Protein AF-A0A1C1CZ64-F1 (afdb_monomer_lite)

Radius of gyration: 43.17 Å; chains: 1; bounding box: 119×59×126 Å

Organism: NCBI:txid86049

Sequence (305 aa):
MSTDAYDDGDAVIEMDLLPPRWIDVQDEVGDLLKDITLKAAKLDKLHSKHVLPGFEDDSVKLQEEREIEQLTTEITRGFQECQKAIKRIEIMVKEASRTGNLQKGDEVMAKNIQVALASRVQEVSATFRKKQSNYLNKLRQLGGFESPIGRASTPVQNPYSDPALMESEVDKRLGQSALQQTAQKRLHRNDAAIAQREQEINDIAKGIIELADIFRDLQAMVIDQGTMLDRIDYNVERMATDVKGAEKELVVATNYQRRNTKRKILLLLFLLVVGMFVLLLIKPKRSAQTTPSSAVPRASPDTPP

pLDDT: mean 79.97, std 16.28, range [40.88, 98.0]

InterPro domains:
  IPR000727 Target SNARE coiled-coil homology domain [PF05739] (227-279)
  IPR000727 Target SNARE coiled-coil homology domain [PS50192] (191-253)
  IPR000727 Target SNARE coiled-coil homology domain [SM00397] (186-253)
  IPR006012 Syntaxin/epimorphin, conserved site [PS00914] (197-236)
  IPR010989 SNARE [SSF47661] (17-246)
  IPR045242 Syntaxin [PTHR19957] (48-273)

Foldseek 3Di:
DDPDPPPVPPPPPPVVPPPQPLVVLLVVLVVLLVVLVVLLVVLLVLLVVLLDPDPDDPVVNVVSLVSNLVSLVSSLVSLVVLLVSLVVLVVSLVVCVVVVNDDPVNNVVSLVSSLVSLVVSLVSLLVSLVSLLVSLVSLCVVVVNPDPVVDPDDDPPDVPDDPSLVSLVVSLVSLVVLLVSLVVVVVPDPDPVSVSSSVSSNSSSVSSNSSSVSNVVSVVSNVVCVVVVCVCVVVVVVVVVVVVVVVVVVVVVVVVVVVVVVVVVVVVVVVVVVVVVVCVVPVPPPPPDDDDDDDDDDDDDDDDD

Structure (mmCIF, N/CA/C/O backbone):
data_AF-A0A1C1CZ64-F1
#
_entry.id   AF-A0A1C1CZ64-F1
#
loop_
_atom_site.group_PDB
_atom_site.id
_atom_site.type_symbol
_atom_site.label_atom_id
_atom_site.label_alt_id
_atom_site.label_comp_id
_atom_site.label_asym_id
_atom_site.label_entity_id
_atom_site.label_seq_id
_atom_site.pdbx_PDB_ins_code
_atom_site.Cartn_x
_atom_site.Cartn_y
_atom_site.Cartn_z
_atom_site.occupancy
_atom_site.B_iso_or_equiv
_atom_site.auth_seq_id
_atom_site.auth_comp_id
_atom_site.auth_asym_id
_atom_site.auth_atom_id
_atom_site.pdbx_PDB_model_num
ATOM 1 N N . MET A 1 1 ? 69.074 8.203 -24.793 1.00 40.88 1 MET A N 1
ATOM 2 C CA . MET A 1 1 ? 68.172 8.964 -23.909 1.00 40.88 1 MET A CA 1
ATOM 3 C C . MET A 1 1 ? 66.834 8.264 -23.981 1.00 40.88 1 MET A C 1
ATOM 5 O O . MET A 1 1 ? 66.107 8.461 -24.943 1.00 40.88 1 MET A O 1
ATOM 9 N N . SER A 1 2 ? 66.623 7.320 -23.070 1.00 46.75 2 SER A N 1
ATOM 10 C CA . SER A 1 2 ? 65.413 6.505 -23.000 1.00 46.75 2 SER A CA 1
ATOM 11 C C . SER A 1 2 ? 64.429 7.270 -22.132 1.00 46.75 2 SER A C 1
ATOM 13 O O . SER A 1 2 ? 64.651 7.395 -20.935 1.00 46.75 2 SER A O 1
ATOM 15 N N . THR A 1 3 ? 63.444 7.893 -22.766 1.00 46.16 3 THR A N 1
ATOM 16 C CA . THR A 1 3 ? 62.392 8.661 -22.106 1.00 46.16 3 THR A CA 1
ATOM 17 C C . THR A 1 3 ? 61.449 7.696 -21.401 1.00 46.16 3 THR A C 1
ATOM 19 O O . THR A 1 3 ? 60.955 6.750 -22.015 1.00 46.16 3 THR A O 1
ATOM 22 N N . ASP A 1 4 ? 61.267 7.938 -20.111 1.00 43.94 4 ASP A N 1
ATOM 23 C CA . ASP A 1 4 ? 60.554 7.106 -19.155 1.00 43.94 4 ASP A CA 1
ATOM 24 C C . ASP A 1 4 ? 59.135 6.745 -19.607 1.00 43.94 4 ASP A C 1
ATOM 26 O O . ASP A 1 4 ? 58.271 7.603 -19.802 1.00 43.94 4 ASP A O 1
ATOM 30 N N . ALA A 1 5 ? 58.899 5.440 -19.734 1.00 49.06 5 ALA A N 1
ATOM 31 C CA . ALA A 1 5 ? 57.571 4.856 -19.741 1.00 49.06 5 ALA A CA 1
ATOM 32 C C . ALA A 1 5 ? 57.063 4.837 -18.293 1.00 49.06 5 ALA A C 1
ATOM 34 O O . ALA A 1 5 ? 57.189 3.834 -17.592 1.00 49.06 5 ALA A O 1
ATOM 35 N N . TYR A 1 6 ? 56.526 5.966 -17.834 1.00 48.56 6 TYR A N 1
ATOM 36 C CA .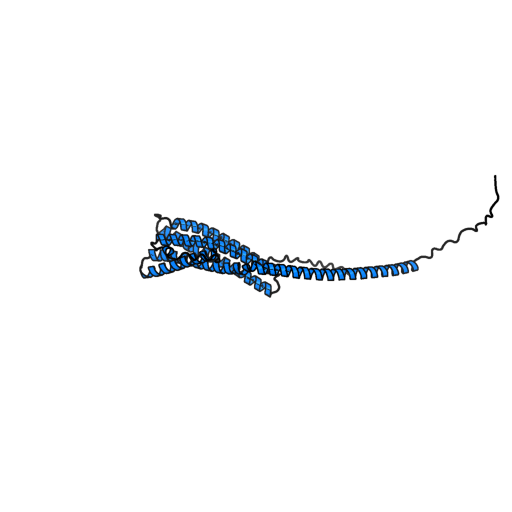 TYR A 1 6 ? 55.606 5.963 -16.704 1.00 48.56 6 TYR A CA 1
ATOM 37 C C . TYR A 1 6 ? 54.290 5.357 -17.200 1.00 48.56 6 TYR A C 1
ATOM 39 O O . TYR A 1 6 ? 53.404 6.055 -17.688 1.00 48.56 6 TYR A O 1
ATOM 47 N N . ASP A 1 7 ? 54.232 4.027 -17.141 1.00 50.72 7 ASP A N 1
ATOM 48 C CA . ASP A 1 7 ? 53.002 3.239 -17.078 1.00 50.72 7 ASP A CA 1
ATOM 49 C C . ASP A 1 7 ? 52.357 3.557 -15.725 1.00 50.72 7 ASP A C 1
ATOM 51 O O . ASP A 1 7 ? 52.509 2.833 -14.740 1.00 50.72 7 ASP A O 1
ATOM 55 N N . ASP A 1 8 ? 51.788 4.761 -15.637 1.00 47.75 8 ASP A N 1
ATOM 56 C CA . ASP A 1 8 ? 51.005 5.185 -14.490 1.00 47.75 8 ASP A CA 1
ATOM 57 C C . ASP A 1 8 ? 49.748 4.325 -14.538 1.00 47.75 8 ASP A C 1
ATOM 59 O O . ASP A 1 8 ? 48.899 4.483 -15.420 1.00 47.75 8 ASP A O 1
ATOM 63 N N . GLY A 1 9 ? 49.729 3.317 -13.666 1.00 45.28 9 GLY A N 1
ATOM 64 C CA . GLY A 1 9 ? 48.636 2.384 -13.476 1.00 45.28 9 GLY A CA 1
ATOM 65 C C . GLY A 1 9 ? 47.411 3.131 -12.983 1.00 45.28 9 GLY A C 1
ATOM 66 O O . GLY A 1 9 ? 47.082 3.066 -11.798 1.00 45.28 9 GLY A O 1
ATOM 67 N N . ASP A 1 10 ? 46.752 3.819 -13.915 1.00 46.22 10 ASP A N 1
ATOM 68 C CA . ASP A 1 10 ? 45.408 4.353 -13.802 1.00 46.22 10 ASP A CA 1
ATOM 69 C C . ASP A 1 10 ? 44.504 3.137 -13.627 1.00 46.22 10 ASP A C 1
ATOM 71 O O . ASP A 1 10 ? 43.973 2.545 -14.570 1.00 46.22 10 ASP A O 1
ATOM 75 N N . ALA A 1 11 ? 44.461 2.666 -12.382 1.00 46.59 11 ALA A N 1
ATOM 76 C CA . ALA A 1 11 ? 43.462 1.758 -11.896 1.00 46.59 11 ALA A CA 1
ATOM 77 C C . ALA A 1 11 ? 42.150 2.484 -12.148 1.00 46.59 11 ALA A C 1
ATOM 79 O O . ALA A 1 11 ? 41.715 3.311 -11.348 1.00 46.59 11 ALA A O 1
ATOM 80 N N . VAL A 1 12 ? 41.564 2.199 -13.310 1.00 46.91 12 VAL A N 1
ATOM 81 C CA . VAL A 1 12 ? 40.172 2.462 -13.607 1.00 46.91 12 VAL A CA 1
ATOM 82 C C . VAL A 1 12 ? 39.435 1.753 -12.486 1.00 46.91 12 VAL A C 1
ATOM 84 O O . VAL A 1 12 ? 39.235 0.541 -12.522 1.00 46.91 12 VAL A O 1
ATOM 87 N N . ILE A 1 13 ? 39.140 2.498 -11.422 1.00 48.47 13 ILE A N 1
ATOM 88 C CA . ILE A 1 13 ? 38.167 2.099 -10.428 1.00 48.47 13 ILE A CA 1
ATOM 89 C C . ILE A 1 13 ? 36.897 2.071 -11.252 1.00 48.47 13 ILE A C 1
ATOM 91 O O . ILE A 1 13 ? 36.277 3.105 -11.503 1.00 48.47 13 ILE A O 1
ATOM 95 N N . GLU A 1 14 ? 36.600 0.890 -11.784 1.00 48.22 14 GLU A N 1
ATOM 96 C CA . GLU A 1 14 ? 35.293 0.524 -12.272 1.00 48.22 14 GLU A CA 1
ATOM 97 C C . GLU A 1 14 ? 34.399 0.745 -11.059 1.00 48.22 14 GLU A C 1
ATOM 99 O O . GLU A 1 14 ? 34.320 -0.069 -10.142 1.00 48.22 14 GLU A O 1
ATOM 104 N N . MET A 1 15 ? 33.895 1.973 -10.942 1.00 49.88 15 MET A N 1
ATOM 105 C CA . MET A 1 15 ? 32.935 2.350 -9.933 1.00 49.88 15 MET A CA 1
ATOM 106 C C . MET A 1 15 ? 31.686 1.605 -10.358 1.00 49.88 15 MET A C 1
ATOM 108 O O . MET A 1 15 ? 30.883 2.147 -11.119 1.00 49.88 15 MET A O 1
ATOM 112 N N . ASP A 1 16 ? 31.620 0.332 -9.951 1.00 50.47 16 ASP A N 1
ATOM 113 C CA . ASP A 1 16 ? 30.467 -0.541 -10.072 1.00 50.47 16 ASP A CA 1
ATOM 114 C C . ASP A 1 16 ? 29.269 0.328 -9.736 1.00 50.47 16 ASP A C 1
ATOM 116 O O . ASP A 1 16 ? 29.148 0.841 -8.619 1.00 50.47 16 ASP A O 1
ATOM 120 N N . LEU A 1 17 ? 28.487 0.628 -10.773 1.00 61.78 17 LEU A N 1
ATOM 121 C CA . LEU A 1 17 ? 27.407 1.598 -10.728 1.00 61.78 17 LEU A CA 1
ATOM 122 C C . LEU A 1 17 ? 26.522 1.211 -9.550 1.00 61.78 17 LEU A C 1
ATOM 124 O O . LEU A 1 17 ? 25.851 0.178 -9.599 1.00 61.78 17 LEU A O 1
ATOM 128 N N . LEU A 1 18 ? 26.581 2.001 -8.473 1.00 66.12 18 LEU A N 1
ATOM 129 C CA . LEU A 1 18 ? 25.814 1.712 -7.272 1.00 66.12 18 LEU A CA 1
ATOM 130 C C . LEU A 1 18 ? 24.352 1.520 -7.686 1.00 66.12 18 LEU A C 1
ATOM 132 O O . LEU A 1 18 ? 23.832 2.352 -8.443 1.00 66.12 18 LEU A O 1
ATOM 136 N N . PRO A 1 19 ? 23.698 0.437 -7.229 1.00 73.44 19 PRO A N 1
ATOM 137 C CA . PRO A 1 19 ? 22.318 0.173 -7.586 1.00 73.44 19 PRO A CA 1
ATOM 138 C C . PRO A 1 19 ? 21.467 1.411 -7.278 1.00 73.44 19 PRO A C 1
ATOM 140 O O . PRO A 1 19 ? 21.670 2.062 -6.245 1.00 73.44 19 PRO A O 1
ATOM 143 N N . PRO A 1 20 ? 20.531 1.786 -8.163 1.00 79.06 20 PRO A N 1
ATOM 144 C CA . PRO A 1 20 ? 19.686 2.941 -7.923 1.00 79.06 20 PRO A CA 1
ATOM 145 C C . PRO A 1 20 ? 18.967 2.852 -6.571 1.00 79.06 20 PRO A C 1
ATOM 147 O O . PRO A 1 20 ? 18.380 1.828 -6.237 1.00 79.06 20 PRO A O 1
ATOM 150 N N . ARG A 1 21 ? 18.941 3.957 -5.815 1.00 81.44 21 ARG A N 1
ATOM 151 C CA . ARG A 1 21 ? 18.381 4.033 -4.444 1.00 81.44 21 ARG A CA 1
ATOM 152 C C . ARG A 1 21 ? 16.920 3.590 -4.309 1.00 81.44 21 ARG A C 1
ATOM 154 O O . ARG A 1 21 ? 16.454 3.328 -3.207 1.00 81.44 21 ARG A O 1
ATOM 161 N N . TRP A 1 22 ? 16.165 3.558 -5.404 1.00 83.75 22 TRP A N 1
ATOM 162 C CA . TRP A 1 22 ? 14.789 3.064 -5.392 1.00 83.75 22 TRP A CA 1
ATOM 163 C C . TRP A 1 22 ? 14.703 1.530 -5.306 1.00 83.75 22 TRP A C 1
ATOM 165 O O . TRP A 1 22 ? 13.627 1.021 -5.008 1.00 83.75 22 TRP A O 1
ATOM 175 N N . ILE A 1 23 ? 15.802 0.791 -5.514 1.00 85.69 23 ILE A N 1
ATOM 176 C CA . ILE A 1 23 ? 15.867 -0.658 -5.255 1.00 85.69 23 ILE A CA 1
ATOM 177 C C . ILE A 1 23 ? 15.715 -0.926 -3.755 1.00 85.69 23 ILE A C 1
ATOM 179 O O . ILE A 1 23 ? 14.920 -1.779 -3.377 1.00 85.69 23 ILE A O 1
ATOM 183 N N . ASP A 1 24 ? 16.350 -0.122 -2.898 1.00 90.50 24 ASP A N 1
ATOM 184 C CA . ASP A 1 24 ? 16.202 -0.241 -1.439 1.00 90.50 24 ASP A CA 1
ATOM 185 C C . ASP A 1 24 ? 14.734 -0.083 -1.000 1.00 90.50 24 ASP A C 1
ATOM 187 O O . ASP A 1 24 ? 14.278 -0.712 -0.047 1.00 90.50 24 ASP A O 1
ATOM 191 N N . VAL A 1 25 ? 13.958 0.728 -1.731 1.00 92.12 25 VAL A N 1
ATOM 192 C CA . VAL A 1 25 ? 12.524 0.923 -1.476 1.00 92.12 25 VAL A CA 1
ATOM 193 C C . VAL A 1 25 ? 11.717 -0.340 -1.795 1.00 92.12 25 VAL A C 1
ATOM 195 O O . VAL A 1 25 ? 10.714 -0.616 -1.135 1.00 92.12 25 VAL A O 1
ATOM 198 N N . GLN A 1 26 ? 12.132 -1.124 -2.793 1.00 91.31 26 GLN A N 1
ATOM 199 C CA . GLN A 1 26 ? 11.492 -2.402 -3.101 1.00 91.31 26 GLN A CA 1
ATOM 200 C C . GLN A 1 26 ? 11.643 -3.385 -1.936 1.00 91.31 26 GLN A C 1
ATOM 202 O O . GLN A 1 26 ? 10.666 -4.050 -1.577 1.00 91.31 26 GLN A O 1
ATOM 207 N N . ASP A 1 27 ? 12.830 -3.446 -1.335 1.00 93.12 27 ASP A N 1
ATOM 208 C CA . ASP A 1 27 ? 13.093 -4.292 -0.171 1.00 93.12 27 ASP A CA 1
ATOM 209 C C . ASP A 1 27 ? 12.353 -3.773 1.072 1.00 93.12 27 ASP A C 1
ATOM 211 O O . ASP A 1 27 ? 11.664 -4.552 1.732 1.00 93.12 27 ASP A O 1
ATOM 215 N N . GLU A 1 28 ? 12.369 -2.454 1.316 1.00 95.75 28 GLU A N 1
ATOM 216 C CA . GLU A 1 28 ? 11.612 -1.793 2.395 1.00 95.75 28 GLU A CA 1
ATOM 217 C C . GLU A 1 28 ? 10.117 -2.155 2.338 1.00 95.75 28 GLU A C 1
ATOM 219 O O . GLU A 1 28 ? 9.542 -2.637 3.316 1.00 95.75 28 GLU A O 1
ATOM 224 N N . VAL A 1 29 ? 9.477 -1.986 1.175 1.00 96.44 29 VAL A N 1
ATOM 225 C CA . VAL A 1 29 ? 8.058 -2.337 0.988 1.00 96.44 29 VAL A CA 1
ATOM 226 C C . VAL A 1 29 ? 7.843 -3.846 1.107 1.00 96.44 29 VAL A C 1
ATOM 228 O O . VAL A 1 29 ? 6.838 -4.288 1.668 1.00 96.44 29 VAL A O 1
ATOM 231 N N . GLY A 1 30 ? 8.777 -4.653 0.599 1.00 94.94 30 GLY A N 1
ATOM 232 C CA . GLY A 1 30 ? 8.735 -6.106 0.717 1.00 94.94 30 GLY A CA 1
ATOM 233 C C . GLY A 1 30 ? 8.704 -6.576 2.171 1.00 94.94 30 GLY A C 1
ATOM 234 O O . GLY A 1 30 ? 7.917 -7.465 2.506 1.00 94.94 30 GLY A O 1
ATOM 235 N N . ASP A 1 31 ? 9.510 -5.970 3.037 1.00 97.31 31 ASP A N 1
ATOM 236 C CA . ASP A 1 31 ? 9.576 -6.308 4.458 1.00 97.31 31 ASP A CA 1
ATOM 237 C C . ASP A 1 31 ? 8.360 -5.804 5.239 1.00 97.31 31 ASP A C 1
ATOM 239 O O . ASP A 1 31 ? 7.785 -6.566 6.022 1.00 97.31 31 ASP A O 1
ATOM 243 N N . LEU A 1 32 ? 7.880 -4.590 4.947 1.00 98.00 32 LEU A N 1
ATOM 244 C CA . LEU A 1 32 ? 6.621 -4.081 5.505 1.00 98.00 32 LEU A CA 1
ATOM 245 C C . LEU A 1 32 ? 5.440 -5.000 5.161 1.00 98.00 32 LEU A C 1
ATOM 247 O O . LEU A 1 32 ? 4.638 -5.340 6.028 1.00 98.00 32 LEU A O 1
ATOM 251 N N . LEU A 1 33 ? 5.346 -5.467 3.912 1.00 97.12 33 LEU A N 1
ATOM 252 C CA . LEU A 1 33 ? 4.284 -6.384 3.491 1.00 97.12 33 LEU A CA 1
ATOM 253 C C . LEU A 1 33 ? 4.362 -7.751 4.182 1.00 97.12 33 LEU A C 1
ATOM 255 O O . LEU A 1 33 ? 3.318 -8.336 4.491 1.00 97.12 33 LEU A O 1
ATOM 259 N N . LYS A 1 34 ? 5.568 -8.271 4.443 1.00 97.19 34 LYS A N 1
ATOM 260 C CA . LYS A 1 34 ? 5.742 -9.510 5.221 1.00 97.19 34 LYS A CA 1
ATOM 261 C C . LYS A 1 34 ? 5.226 -9.324 6.648 1.00 97.19 34 LYS A C 1
ATOM 263 O O . LYS A 1 34 ? 4.437 -10.148 7.109 1.00 97.19 34 LYS A O 1
ATOM 268 N N . ASP A 1 35 ? 5.621 -8.241 7.315 1.00 97.81 35 ASP A N 1
ATOM 269 C CA . ASP A 1 35 ? 5.178 -7.923 8.678 1.00 97.81 35 ASP A CA 1
ATOM 270 C C . ASP A 1 35 ? 3.652 -7.742 8.759 1.00 97.81 35 ASP A C 1
ATOM 272 O O . ASP A 1 35 ? 2.988 -8.380 9.581 1.00 97.81 35 ASP A O 1
ATOM 276 N N . ILE A 1 36 ? 3.070 -6.983 7.824 1.00 98.00 36 ILE A N 1
ATOM 277 C CA . ILE A 1 36 ? 1.615 -6.818 7.682 1.00 98.00 36 ILE A CA 1
ATOM 278 C C . ILE A 1 36 ? 0.919 -8.173 7.548 1.00 98.00 36 ILE A C 1
ATOM 280 O O . ILE A 1 36 ? -0.085 -8.419 8.212 1.00 98.00 36 ILE A O 1
ATOM 284 N N . THR A 1 37 ? 1.448 -9.068 6.713 1.00 96.56 37 THR A N 1
ATOM 285 C CA . THR A 1 37 ? 0.844 -10.386 6.475 1.00 96.56 37 THR A CA 1
ATOM 286 C C . THR A 1 37 ? 0.855 -11.245 7.742 1.00 96.56 37 THR A C 1
ATOM 288 O O . THR A 1 37 ? -0.145 -11.895 8.058 1.00 96.56 37 THR A O 1
ATOM 291 N N . LEU A 1 38 ? 1.951 -11.223 8.507 1.00 97.19 38 LEU A N 1
ATOM 292 C CA . LEU A 1 38 ? 2.056 -11.947 9.777 1.00 97.19 38 LEU A CA 1
ATOM 293 C C . LEU A 1 38 ? 1.078 -11.400 10.825 1.00 97.19 38 LEU A C 1
ATOM 295 O O . LEU A 1 38 ? 0.363 -12.173 11.471 1.00 97.19 38 LEU A O 1
ATOM 299 N N . LYS A 1 39 ? 0.995 -10.072 10.956 1.00 97.62 39 LYS A N 1
ATOM 300 C CA . LYS A 1 39 ? 0.047 -9.407 11.859 1.00 97.62 39 LYS A CA 1
ATOM 301 C C . LYS A 1 39 ? -1.400 -9.659 11.451 1.00 97.62 39 LYS A C 1
ATOM 303 O O . LYS A 1 39 ? -2.217 -9.969 12.312 1.00 97.62 39 LYS A O 1
ATOM 308 N N . ALA A 1 40 ? -1.713 -9.621 10.157 1.00 96.12 40 ALA A N 1
ATOM 309 C CA . ALA A 1 40 ? -3.046 -9.915 9.638 1.00 96.12 40 ALA A CA 1
ATOM 310 C C . ALA A 1 40 ? -3.473 -11.357 9.942 1.00 96.12 40 ALA A C 1
ATOM 312 O O . ALA A 1 40 ? -4.601 -11.586 10.372 1.00 96.12 40 ALA A O 1
ATOM 313 N N . ALA A 1 41 ? -2.566 -12.329 9.806 1.00 96.12 41 ALA A N 1
ATOM 314 C CA . ALA A 1 41 ? -2.849 -13.719 10.160 1.00 96.12 41 ALA A CA 1
ATOM 315 C C . ALA A 1 41 ? -3.088 -13.908 11.669 1.00 96.12 41 ALA A C 1
ATOM 317 O O . ALA A 1 41 ? -3.931 -14.714 12.070 1.00 96.12 41 ALA A O 1
ATOM 318 N N . LYS A 1 42 ? -2.361 -13.171 12.519 1.00 96.38 42 LYS A N 1
ATOM 319 C CA . LYS A 1 42 ? -2.606 -13.147 13.969 1.00 96.38 42 LYS A CA 1
ATOM 320 C C . LYS A 1 42 ? -3.963 -12.513 14.287 1.00 96.38 42 LYS A C 1
ATOM 322 O O . LYS A 1 42 ? -4.733 -13.078 15.061 1.00 96.38 42 LYS A O 1
ATOM 327 N N . LEU A 1 43 ? -4.275 -11.393 13.643 1.00 95.81 43 LEU A N 1
ATOM 328 C CA . LEU A 1 43 ? -5.527 -10.669 13.819 1.00 95.81 43 LEU A CA 1
ATOM 329 C C . LEU A 1 43 ? -6.744 -11.493 13.377 1.00 95.81 43 LEU A C 1
ATOM 331 O O . LEU A 1 43 ? -7.744 -11.530 14.082 1.00 95.81 43 LEU A O 1
ATOM 335 N N . ASP A 1 44 ? -6.640 -12.247 12.281 1.00 94.19 44 ASP A N 1
ATOM 336 C CA . ASP A 1 44 ? -7.699 -13.159 11.827 1.00 94.19 44 ASP A CA 1
ATOM 337 C C . ASP A 1 44 ? -8.066 -14.221 12.880 1.00 94.19 44 ASP A C 1
ATOM 339 O O . ASP A 1 44 ? -9.239 -14.590 13.026 1.00 94.19 44 ASP A O 1
ATOM 343 N N . LYS A 1 45 ? -7.073 -14.716 13.634 1.00 94.31 45 LYS A N 1
ATOM 344 C CA . LYS A 1 45 ? -7.305 -15.662 14.736 1.00 94.31 45 LYS A CA 1
ATOM 345 C C . LYS A 1 45 ? -8.036 -14.987 15.896 1.00 94.31 45 LYS A C 1
ATOM 347 O O . LYS A 1 45 ? -8.984 -15.572 16.414 1.00 94.31 45 LYS A O 1
ATOM 352 N N . LEU A 1 46 ? -7.640 -13.764 16.254 1.00 92.81 46 LEU A N 1
ATOM 353 C CA . LEU A 1 46 ? -8.297 -12.978 17.304 1.00 92.81 46 LEU A CA 1
ATOM 354 C C . LEU A 1 46 ? -9.737 -12.619 16.932 1.00 92.81 46 LEU A C 1
ATOM 356 O O . LEU A 1 46 ? -10.639 -12.887 17.715 1.00 92.81 46 LEU A O 1
ATOM 360 N N . HIS A 1 47 ? -9.988 -12.149 15.706 1.00 92.75 47 HIS A N 1
ATOM 361 C CA . HIS A 1 47 ? -11.344 -11.897 15.203 1.00 92.75 47 HIS A CA 1
ATOM 362 C C . HIS A 1 47 ? -12.242 -13.132 15.304 1.00 92.75 47 HIS A C 1
ATOM 364 O O . HIS A 1 47 ? -13.422 -13.033 15.635 1.00 92.75 47 HIS A O 1
ATOM 370 N N . SER A 1 48 ? -11.694 -14.306 14.977 1.00 90.12 48 SER A N 1
ATOM 371 C CA . SER A 1 48 ? -12.440 -15.563 15.040 1.00 90.12 48 SER A CA 1
ATOM 372 C C . SER A 1 48 ? -12.752 -15.967 16.479 1.00 90.12 48 SER A C 1
ATOM 374 O O . SER A 1 48 ? -13.823 -16.518 16.711 1.00 90.12 48 SER A O 1
ATOM 376 N N . LYS A 1 49 ? -11.846 -15.690 17.426 1.00 89.81 49 LYS A N 1
ATOM 377 C CA . LYS A 1 49 ? -12.033 -15.975 18.853 1.00 89.81 49 LYS A CA 1
ATOM 378 C C . LYS A 1 49 ? -13.044 -15.022 19.496 1.00 89.81 49 LYS A C 1
ATOM 380 O O . LYS A 1 49 ? -14.006 -15.493 20.092 1.00 89.81 49 LYS A O 1
ATOM 385 N N . HIS A 1 50 ? -12.892 -13.719 19.268 1.00 87.06 50 HIS A N 1
ATOM 386 C CA . HIS A 1 50 ? -13.711 -12.667 19.881 1.00 87.06 50 HIS A CA 1
ATOM 387 C C . HIS A 1 50 ? -15.192 -12.717 19.468 1.00 87.06 50 HIS A C 1
ATOM 389 O O . HIS A 1 50 ? -16.088 -12.508 20.282 1.00 87.06 50 HIS A O 1
ATOM 395 N N . VAL A 1 51 ? -15.478 -13.076 18.209 1.00 85.69 51 VAL A N 1
ATOM 396 C CA . VAL A 1 51 ? -16.860 -13.212 17.708 1.00 85.69 51 VAL A CA 1
ATOM 397 C C . VAL A 1 51 ? -17.613 -14.405 18.308 1.00 85.69 51 VAL A C 1
ATOM 399 O O . VAL A 1 51 ? -18.847 -14.426 18.261 1.00 85.69 51 VAL A O 1
ATOM 402 N N . LEU A 1 52 ? -16.919 -15.430 18.812 1.00 83.56 52 LEU A N 1
ATOM 403 C CA . LEU A 1 52 ? -17.591 -16.616 19.335 1.00 83.56 52 LEU A CA 1
ATOM 404 C C . LEU A 1 52 ? -18.333 -16.271 20.636 1.00 83.56 52 LEU A C 1
ATOM 406 O O . LEU A 1 52 ? -17.748 -15.665 21.532 1.00 83.56 52 LEU A O 1
ATOM 410 N N . PRO A 1 53 ? -19.602 -16.698 20.793 1.00 73.50 53 PRO A N 1
ATOM 411 C CA . PRO A 1 53 ? -20.297 -16.633 22.074 1.00 73.50 53 PRO A CA 1
ATOM 412 C C . PRO A 1 53 ? -19.608 -17.544 23.104 1.00 73.50 53 PRO A C 1
ATOM 414 O O . PRO A 1 53 ? -19.950 -18.715 23.252 1.00 73.50 53 PRO A O 1
ATOM 417 N N . GLY A 1 54 ? -18.584 -17.024 23.777 1.00 70.62 54 GLY A N 1
ATOM 418 C CA . GLY A 1 54 ? -17.835 -17.709 24.826 1.00 70.62 54 GLY A CA 1
ATOM 419 C C . GLY A 1 54 ? -18.189 -17.199 26.224 1.00 70.62 54 GLY A C 1
ATOM 420 O O . GLY A 1 54 ? -18.472 -16.010 26.411 1.00 70.62 54 GLY A O 1
ATOM 421 N N . PHE A 1 55 ? -18.107 -18.102 27.206 1.00 70.69 55 PHE A N 1
ATOM 422 C CA . PHE A 1 55 ? -18.196 -17.828 28.649 1.00 70.69 55 PHE A CA 1
ATOM 423 C C . PHE A 1 55 ? -16.864 -17.307 29.227 1.00 70.69 55 PHE A C 1
ATOM 425 O O . PHE A 1 55 ? -16.520 -17.616 30.363 1.00 70.69 55 PHE A O 1
ATOM 432 N N . GLU A 1 56 ? -16.067 -16.598 28.426 1.00 76.19 56 GLU A N 1
ATOM 433 C CA . GLU A 1 56 ? -14.806 -16.018 28.896 1.00 76.19 56 GLU A CA 1
ATOM 434 C C . GLU A 1 56 ? -15.072 -14.819 29.811 1.00 76.19 56 GLU A C 1
ATOM 436 O O . GLU A 1 56 ? -16.043 -14.085 29.599 1.00 76.19 56 GLU A O 1
ATOM 441 N N . ASP A 1 57 ? -14.192 -14.625 30.797 1.00 81.25 57 ASP A N 1
ATOM 442 C CA . ASP A 1 57 ? -14.227 -13.476 31.700 1.00 81.25 57 ASP A CA 1
ATOM 443 C C . ASP A 1 57 ? -14.135 -12.156 30.919 1.00 81.25 57 ASP A C 1
ATOM 445 O O . ASP A 1 57 ? -13.405 -12.044 29.928 1.00 81.25 57 ASP A O 1
ATOM 449 N N . ASP A 1 58 ? -14.810 -11.118 31.415 1.00 82.19 58 ASP A N 1
ATOM 450 C CA . ASP A 1 58 ? -14.810 -9.781 30.802 1.00 82.19 58 ASP A CA 1
ATOM 451 C C . ASP A 1 58 ? -13.391 -9.204 30.641 1.00 82.19 58 ASP A C 1
ATOM 453 O O . ASP A 1 58 ? -13.111 -8.463 29.697 1.00 82.19 58 ASP A O 1
ATOM 457 N N . SER A 1 59 ? -12.464 -9.578 31.530 1.00 86.00 59 SER A N 1
ATOM 458 C CA . SER A 1 59 ? -11.054 -9.181 31.458 1.00 86.00 59 SER A CA 1
ATOM 459 C C . SER A 1 59 ? -10.326 -9.777 30.249 1.00 86.00 59 SER A C 1
ATOM 461 O O . SER A 1 59 ? -9.473 -9.107 29.665 1.00 86.00 59 SER A O 1
ATOM 463 N N . VAL A 1 60 ? -10.671 -11.006 29.852 1.00 87.25 60 VAL A N 1
ATOM 464 C CA . VAL A 1 60 ? -10.084 -11.688 28.692 1.00 87.25 60 VAL A CA 1
ATOM 465 C C . VAL A 1 60 ? -10.589 -11.039 27.410 1.00 87.25 60 VAL A C 1
ATOM 467 O O . VAL A 1 60 ? -9.778 -10.679 26.562 1.00 87.25 60 VAL A O 1
ATOM 470 N N . LYS A 1 61 ? -11.898 -10.779 27.311 1.00 84.25 61 LYS A N 1
ATOM 471 C CA . LYS A 1 61 ? -12.487 -10.085 26.153 1.00 84.25 61 LYS A CA 1
ATOM 472 C C . LYS A 1 61 ? -11.908 -8.688 25.966 1.00 84.25 61 LYS A C 1
ATOM 474 O O . LYS A 1 61 ? -11.507 -8.334 24.864 1.00 84.25 61 LYS A O 1
ATOM 479 N N . LEU A 1 62 ? -11.771 -7.926 27.052 1.00 85.81 62 LEU A N 1
ATOM 480 C CA . LEU A 1 62 ? -11.143 -6.604 27.006 1.00 85.81 62 LEU A CA 1
ATOM 481 C C . LEU A 1 62 ? -9.683 -6.673 26.526 1.00 85.81 62 LEU A C 1
ATOM 483 O O . LEU A 1 62 ? -9.212 -5.767 25.839 1.00 85.81 62 LEU A O 1
ATOM 487 N N . GLN A 1 63 ? -8.950 -7.727 26.889 1.00 89.81 63 GLN A N 1
ATOM 488 C CA . GLN A 1 63 ? -7.579 -7.917 26.421 1.00 89.81 63 GLN A CA 1
ATOM 489 C C . GLN A 1 63 ? -7.528 -8.251 24.925 1.00 89.81 63 GLN A C 1
ATOM 491 O O . GLN A 1 63 ? -6.678 -7.711 24.218 1.00 89.81 63 GLN A O 1
ATOM 496 N N . GLU A 1 64 ? -8.438 -9.095 24.438 1.00 90.31 64 GLU A N 1
ATOM 497 C CA . GLU A 1 64 ? -8.560 -9.397 23.008 1.00 90.31 64 GLU A CA 1
ATOM 498 C C . GLU A 1 64 ? -8.905 -8.156 22.192 1.00 90.31 64 GLU A C 1
ATOM 500 O O . GLU A 1 64 ? -8.284 -7.916 21.162 1.00 90.31 64 GLU A O 1
ATOM 505 N N . GLU A 1 65 ? -9.836 -7.334 22.675 1.00 89.50 65 GLU A N 1
ATOM 506 C CA . GLU A 1 65 ? -10.225 -6.080 22.023 1.00 89.50 65 GLU A CA 1
ATOM 507 C C . GLU A 1 65 ? -9.044 -5.119 21.890 1.00 89.50 65 GLU A C 1
ATOM 509 O O . GLU A 1 65 ? -8.798 -4.584 20.809 1.00 89.50 65 GLU A O 1
ATOM 514 N N . ARG A 1 66 ? -8.253 -4.952 22.957 1.00 91.69 66 ARG A N 1
ATOM 515 C CA . ARG A 1 66 ? -7.034 -4.128 22.916 1.00 91.69 66 ARG A CA 1
ATOM 516 C C . ARG A 1 66 ? -6.014 -4.664 21.920 1.00 91.69 66 ARG A C 1
ATOM 518 O O . ARG A 1 66 ? -5.365 -3.888 21.223 1.00 91.69 66 ARG A O 1
ATOM 525 N N . GLU A 1 67 ? -5.857 -5.983 21.850 1.00 93.69 67 GLU A N 1
ATOM 526 C CA . GLU A 1 67 ? -4.932 -6.607 20.907 1.00 93.69 67 GLU A CA 1
ATOM 527 C C . GLU A 1 67 ? -5.418 -6.467 19.453 1.00 93.69 67 GLU A C 1
ATOM 529 O O . GLU A 1 67 ? -4.612 -6.216 18.553 1.00 93.69 67 GLU A O 1
ATOM 534 N N . ILE A 1 68 ? -6.731 -6.558 19.223 1.00 93.88 68 ILE A N 1
ATOM 535 C CA . ILE A 1 68 ? -7.378 -6.304 17.929 1.00 93.88 68 ILE A CA 1
ATOM 536 C C . ILE A 1 68 ? -7.173 -4.849 17.498 1.00 93.88 68 ILE A C 1
ATOM 538 O O . ILE A 1 68 ? -6.755 -4.607 16.362 1.00 93.88 68 ILE A O 1
ATOM 542 N N . GLU A 1 69 ? -7.416 -3.884 18.388 1.00 93.12 69 GLU A N 1
ATOM 543 C CA . GLU A 1 69 ? -7.217 -2.451 18.136 1.00 93.12 69 GLU A CA 1
ATOM 544 C C . GLU A 1 69 ? -5.751 -2.153 17.790 1.00 93.12 69 GLU A C 1
ATOM 546 O O . GLU A 1 69 ? -5.459 -1.502 16.778 1.00 93.12 69 GLU A O 1
ATOM 551 N N . GLN A 1 70 ? -4.820 -2.692 18.583 1.00 95.31 70 GLN A N 1
ATOM 552 C CA . GLN A 1 70 ? -3.388 -2.527 18.364 1.00 95.31 70 GLN A CA 1
ATOM 553 C C . GLN A 1 70 ? -2.965 -3.084 17.000 1.00 95.31 70 GLN A C 1
ATOM 555 O O . GLN A 1 70 ? -2.362 -2.363 16.204 1.00 95.31 70 GLN A O 1
ATOM 560 N N . LEU A 1 71 ? -3.304 -4.341 16.694 1.00 96.19 71 LEU A N 1
ATOM 561 C CA . LEU A 1 71 ? -2.931 -4.967 15.423 1.00 96.19 71 LEU A CA 1
ATOM 562 C C . LEU A 1 71 ? -3.581 -4.264 14.230 1.00 96.19 71 LEU A C 1
ATOM 564 O O . LEU A 1 71 ? -2.926 -4.073 13.209 1.00 96.19 71 LEU A O 1
ATOM 568 N N . THR A 1 72 ? -4.841 -3.843 14.349 1.00 94.50 72 THR A N 1
ATOM 569 C CA . THR A 1 72 ? -5.537 -3.107 13.282 1.00 94.50 72 THR A CA 1
ATOM 570 C C . THR A 1 72 ? -4.836 -1.781 12.989 1.00 94.50 72 THR A C 1
ATOM 572 O O . THR A 1 72 ? -4.602 -1.450 11.823 1.00 94.50 72 THR A O 1
ATOM 575 N N . THR A 1 73 ? -4.433 -1.054 14.032 1.00 94.50 73 THR A N 1
ATOM 576 C CA . THR A 1 73 ? -3.709 0.218 13.907 1.00 94.50 73 THR A CA 1
ATOM 577 C C . THR A 1 73 ? -2.308 0.017 13.331 1.00 94.50 73 THR A C 1
ATOM 579 O O . THR A 1 73 ? -1.910 0.735 12.413 1.00 94.50 73 THR A O 1
ATOM 582 N N . GLU A 1 74 ? -1.565 -0.983 13.812 1.00 96.75 74 GLU A N 1
ATOM 583 C CA . GLU A 1 74 ? -0.228 -1.313 13.306 1.00 96.75 74 GLU A CA 1
ATOM 584 C C . GLU A 1 74 ? -0.253 -1.726 11.832 1.00 96.75 74 GLU A C 1
ATOM 586 O O . GLU A 1 74 ? 0.572 -1.258 11.051 1.00 96.75 74 GLU A O 1
ATOM 591 N N . ILE A 1 75 ? -1.217 -2.560 11.431 1.00 97.38 75 ILE A N 1
ATOM 592 C CA . ILE A 1 75 ? -1.380 -2.977 10.035 1.00 97.38 75 ILE A CA 1
ATOM 593 C C . ILE A 1 75 ? -1.726 -1.772 9.155 1.00 97.38 75 ILE A C 1
ATOM 595 O O . ILE A 1 75 ? -1.113 -1.580 8.106 1.00 97.38 75 ILE A O 1
ATOM 599 N N . THR A 1 76 ? -2.674 -0.935 9.588 1.00 95.50 76 THR A N 1
ATOM 600 C CA . THR A 1 76 ? -3.080 0.265 8.840 1.00 95.50 76 THR A CA 1
ATOM 601 C C . THR A 1 76 ? -1.902 1.224 8.665 1.00 95.50 76 THR A C 1
ATOM 603 O O . THR A 1 76 ? -1.640 1.693 7.557 1.00 95.50 76 THR A O 1
ATOM 606 N N . ARG A 1 77 ? -1.115 1.440 9.725 1.00 96.81 77 ARG A N 1
ATOM 607 C CA . ARG A 1 77 ? 0.128 2.213 9.663 1.00 96.81 77 ARG A CA 1
ATOM 608 C C . ARG A 1 77 ? 1.148 1.586 8.709 1.00 96.81 77 ARG A C 1
ATOM 610 O O . ARG A 1 77 ? 1.742 2.317 7.922 1.00 96.81 77 ARG A O 1
ATOM 617 N N . GLY A 1 78 ? 1.315 0.265 8.723 1.00 97.88 78 GLY A N 1
ATOM 618 C CA . GLY A 1 78 ? 2.195 -0.440 7.788 1.00 97.88 78 GLY A CA 1
ATOM 619 C C . GLY A 1 78 ? 1.812 -0.186 6.326 1.00 97.88 78 GLY A C 1
ATOM 620 O O . GLY A 1 78 ? 2.677 0.084 5.492 1.00 97.88 78 GLY A O 1
ATOM 621 N N . PHE A 1 79 ? 0.514 -0.180 6.005 1.00 97.88 79 PHE A N 1
ATOM 622 C CA . PHE A 1 79 ? 0.043 0.184 4.665 1.00 97.88 79 PHE A CA 1
ATOM 623 C C . PHE A 1 79 ? 0.335 1.648 4.311 1.00 97.88 79 PHE A C 1
ATOM 625 O O . PHE A 1 79 ? 0.744 1.932 3.184 1.00 97.88 79 PHE A O 1
ATOM 632 N N . GLN A 1 80 ? 0.179 2.579 5.258 1.00 97.12 80 GLN A N 1
ATOM 633 C CA . GLN A 1 80 ? 0.557 3.983 5.052 1.00 97.12 80 GLN A CA 1
ATOM 634 C C . GLN A 1 80 ? 2.072 4.142 4.834 1.00 97.12 80 GLN A C 1
ATOM 636 O O . GLN A 1 80 ? 2.500 4.978 4.037 1.00 97.12 80 GLN A O 1
ATOM 641 N N . GLU A 1 81 ? 2.899 3.358 5.528 1.00 97.75 81 GLU A N 1
ATOM 642 C CA . GLU A 1 81 ? 4.354 3.335 5.339 1.00 97.75 81 GLU A CA 1
ATOM 643 C C . GLU A 1 81 ? 4.719 2.788 3.952 1.00 97.75 81 GLU A C 1
ATOM 645 O O . GLU A 1 81 ? 5.481 3.440 3.236 1.00 97.75 81 GLU A O 1
ATOM 650 N N . CYS A 1 82 ? 4.069 1.708 3.498 1.00 97.62 82 CYS A N 1
ATOM 651 C CA . CYS A 1 82 ? 4.205 1.209 2.124 1.00 97.62 82 CYS A CA 1
ATOM 652 C C . CYS A 1 82 ? 3.837 2.286 1.091 1.00 97.62 82 CYS A C 1
ATOM 654 O O . CYS A 1 82 ? 4.578 2.525 0.140 1.00 97.62 82 CYS A O 1
ATOM 656 N N . GLN A 1 83 ? 2.709 2.977 1.284 1.00 96.06 83 GLN A N 1
ATOM 657 C CA . GLN A 1 83 ? 2.260 4.050 0.394 1.00 96.06 83 GLN A CA 1
ATOM 658 C C . GLN A 1 83 ? 3.284 5.195 0.324 1.00 96.06 83 GLN A C 1
ATOM 660 O O . GLN A 1 83 ? 3.619 5.671 -0.763 1.00 96.06 83 GLN A O 1
ATOM 665 N N . LYS A 1 84 ? 3.806 5.637 1.475 1.00 96.50 84 LYS A N 1
ATOM 666 C CA . LYS A 1 84 ? 4.839 6.683 1.547 1.00 96.50 84 LYS A CA 1
ATOM 667 C C . LYS A 1 84 ? 6.133 6.245 0.864 1.00 96.50 84 LYS A C 1
ATOM 669 O O . LYS A 1 84 ? 6.737 7.053 0.162 1.00 96.50 84 LYS A O 1
ATOM 674 N N . ALA A 1 85 ? 6.547 4.993 1.049 1.00 95.75 85 ALA A N 1
ATOM 675 C CA . ALA A 1 85 ? 7.721 4.416 0.404 1.00 95.75 85 ALA A CA 1
ATOM 676 C C . ALA A 1 85 ? 7.558 4.396 -1.128 1.00 95.75 85 ALA A C 1
ATOM 678 O O . ALA A 1 85 ? 8.392 4.953 -1.837 1.00 95.75 85 ALA A O 1
ATOM 679 N N . ILE A 1 86 ? 6.424 3.908 -1.641 1.00 94.81 86 ILE A N 1
ATOM 680 C CA . ILE A 1 86 ? 6.123 3.887 -3.085 1.00 94.81 86 ILE A CA 1
ATOM 681 C C . ILE A 1 86 ? 6.123 5.302 -3.684 1.00 94.81 86 ILE A C 1
ATOM 683 O O . ILE A 1 86 ? 6.731 5.528 -4.728 1.00 94.81 86 ILE A O 1
ATOM 687 N N . LYS A 1 87 ? 5.506 6.285 -3.015 1.00 94.00 87 LYS A N 1
ATOM 688 C CA . LYS A 1 87 ? 5.524 7.691 -3.468 1.00 94.00 87 LYS A CA 1
ATOM 689 C C . LYS A 1 87 ? 6.920 8.309 -3.456 1.00 94.00 87 LYS A C 1
ATOM 691 O O . LYS A 1 87 ? 7.218 9.193 -4.257 1.00 94.00 87 LYS A O 1
ATOM 696 N N . ARG A 1 88 ? 7.799 7.843 -2.567 1.00 93.94 88 ARG A N 1
ATOM 697 C CA . ARG A 1 88 ? 9.189 8.301 -2.498 1.00 93.94 88 ARG A CA 1
ATOM 698 C C . ARG A 1 88 ? 9.972 7.948 -3.762 1.00 93.94 88 ARG A C 1
ATOM 700 O O . ARG A 1 88 ? 10.831 8.735 -4.148 1.00 93.94 88 ARG A O 1
ATOM 707 N N . ILE A 1 89 ? 9.649 6.832 -4.425 1.00 91.81 89 ILE A N 1
ATOM 708 C CA . ILE A 1 89 ? 10.272 6.432 -5.700 1.00 91.81 89 ILE A CA 1
ATOM 709 C C . ILE A 1 89 ? 10.097 7.541 -6.741 1.00 91.81 89 ILE A C 1
ATOM 711 O O . ILE A 1 89 ? 11.064 7.951 -7.375 1.00 91.81 89 ILE A O 1
ATOM 715 N N . GLU A 1 90 ? 8.888 8.092 -6.866 1.00 88.25 90 GLU A N 1
ATOM 716 C CA . GLU A 1 90 ? 8.603 9.173 -7.814 1.00 88.25 90 GLU A CA 1
ATOM 717 C C . GLU A 1 90 ? 9.440 10.431 -7.530 1.00 88.25 90 GLU A C 1
ATOM 719 O O . GLU A 1 90 ? 9.953 11.068 -8.452 1.00 88.25 90 GLU A O 1
ATOM 724 N N . ILE A 1 91 ? 9.619 10.775 -6.251 1.00 90.31 91 ILE A N 1
ATOM 725 C CA . ILE A 1 91 ? 10.445 11.913 -5.828 1.00 90.31 91 ILE A CA 1
ATOM 726 C C . ILE A 1 91 ? 11.918 11.655 -6.172 1.00 90.31 91 ILE A C 1
ATOM 728 O O . ILE A 1 91 ? 12.542 12.498 -6.815 1.00 90.31 91 ILE A O 1
ATOM 732 N N . MET A 1 92 ? 12.447 10.475 -5.831 1.00 89.06 92 MET A N 1
ATOM 733 C CA . MET A 1 92 ? 13.832 10.084 -6.131 1.00 89.06 92 MET A CA 1
ATOM 734 C C . MET A 1 92 ? 14.131 10.135 -7.632 1.00 89.06 92 MET A C 1
ATOM 736 O O . MET A 1 92 ? 15.176 10.635 -8.043 1.00 89.06 92 MET A O 1
ATOM 740 N N . VAL A 1 93 ? 13.201 9.655 -8.461 1.00 86.62 93 VAL A N 1
ATOM 741 C CA . VAL A 1 93 ? 13.323 9.680 -9.924 1.00 86.62 93 VAL A CA 1
ATOM 742 C C . VAL A 1 93 ? 13.330 11.115 -10.452 1.00 86.62 93 VAL A C 1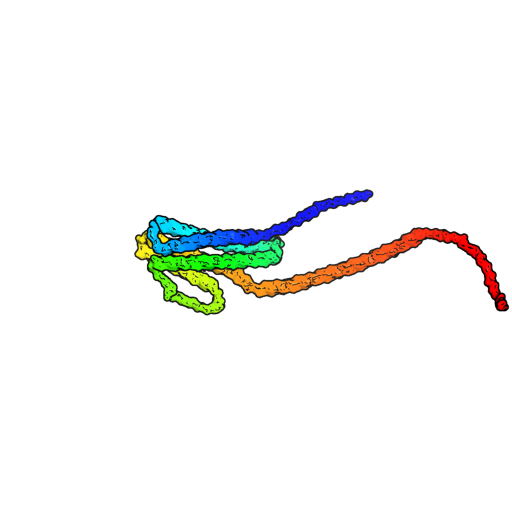
ATOM 744 O O . VAL A 1 93 ? 14.182 11.468 -11.267 1.00 86.62 93 VAL A O 1
ATOM 747 N N . LYS A 1 94 ? 12.425 11.975 -9.967 1.00 87.00 94 LYS A N 1
ATOM 748 C CA . LYS A 1 94 ? 12.377 13.393 -10.364 1.00 87.00 94 LYS A CA 1
ATOM 749 C C . LYS A 1 94 ? 13.648 14.146 -9.968 1.00 87.00 94 LYS A C 1
ATOM 751 O O . LYS A 1 94 ? 14.127 14.971 -10.743 1.00 87.00 94 LYS A O 1
ATOM 756 N N . GLU A 1 95 ? 14.196 13.876 -8.787 1.00 87.56 95 GLU A N 1
ATOM 757 C CA . GLU A 1 95 ? 15.451 14.474 -8.321 1.00 87.56 95 GLU A CA 1
ATOM 758 C C . GLU A 1 95 ? 16.647 14.008 -9.160 1.00 87.56 95 GLU A C 1
ATOM 760 O O . GLU A 1 95 ? 17.418 14.843 -9.633 1.00 87.56 95 GLU A O 1
ATOM 765 N N . ALA A 1 96 ? 16.761 12.703 -9.423 1.00 85.00 96 ALA A N 1
ATOM 766 C CA . ALA A 1 96 ? 17.839 12.135 -10.234 1.00 85.00 96 ALA A CA 1
ATOM 767 C C . ALA A 1 96 ? 17.783 12.590 -11.706 1.00 85.00 96 ALA A C 1
ATOM 769 O O . ALA A 1 96 ? 18.817 12.799 -12.341 1.00 85.00 96 ALA A O 1
ATOM 770 N N . SER A 1 97 ? 16.577 12.790 -12.247 1.00 80.31 97 SER A N 1
ATOM 771 C CA . SER A 1 97 ? 16.373 13.339 -13.593 1.00 80.31 97 SER A CA 1
ATOM 772 C C . SER A 1 97 ? 16.877 14.785 -13.700 1.00 80.31 97 SER A C 1
ATOM 774 O O . SER A 1 97 ? 17.536 15.146 -14.674 1.00 80.31 97 SER A O 1
ATOM 776 N N . ARG A 1 98 ? 16.643 15.613 -12.670 1.00 82.81 98 ARG A N 1
ATOM 777 C CA . ARG A 1 98 ? 17.099 17.016 -12.636 1.00 82.81 98 ARG A CA 1
ATOM 778 C C . ARG A 1 98 ? 18.610 17.159 -12.494 1.00 82.81 98 ARG A C 1
ATOM 780 O O . ARG A 1 98 ? 19.170 18.108 -13.032 1.00 82.81 98 ARG A O 1
ATOM 787 N N . THR A 1 99 ? 19.260 16.257 -11.763 1.00 83.81 99 THR A N 1
ATOM 788 C CA . THR A 1 99 ? 20.720 16.287 -11.580 1.00 83.81 99 THR A CA 1
ATOM 789 C C . THR A 1 99 ? 21.485 15.736 -12.783 1.00 83.81 99 THR A C 1
ATOM 791 O O . THR A 1 99 ? 22.703 15.859 -12.819 1.00 83.81 99 THR A O 1
ATOM 794 N N . GLY A 1 100 ? 20.795 15.158 -13.775 1.00 76.75 100 GLY A N 1
ATOM 795 C CA . GLY A 1 100 ? 21.417 14.554 -14.956 1.00 76.75 100 GLY A CA 1
ATOM 796 C C . GLY A 1 100 ? 22.071 13.194 -14.692 1.00 76.75 100 GLY A C 1
ATOM 797 O O . GLY A 1 100 ? 22.681 12.636 -15.598 1.00 76.75 100 GLY A O 1
ATOM 798 N N . ASN A 1 101 ? 21.919 12.643 -13.483 1.00 74.56 101 ASN A N 1
ATOM 799 C CA . ASN A 1 101 ? 22.512 11.364 -13.081 1.00 74.56 101 ASN A CA 1
ATOM 800 C C . ASN A 1 101 ? 21.627 10.151 -13.412 1.00 74.56 101 ASN A C 1
ATOM 802 O O . ASN A 1 101 ? 22.027 9.021 -13.149 1.00 74.56 101 ASN A O 1
ATOM 806 N N . LEU A 1 102 ? 20.420 10.361 -13.945 1.00 72.56 102 LEU A N 1
ATOM 807 C CA . LEU A 1 102 ? 19.481 9.283 -14.252 1.00 72.56 102 LEU A CA 1
ATOM 808 C C . LEU A 1 102 ? 19.556 8.880 -15.725 1.00 72.56 102 LEU A C 1
ATOM 810 O O . LEU A 1 102 ? 19.300 9.698 -16.615 1.00 72.56 102 LEU A O 1
ATOM 814 N N . GLN A 1 103 ? 19.821 7.602 -15.997 1.00 75.50 103 GLN A N 1
ATOM 815 C CA . GLN A 1 103 ? 19.663 7.073 -17.347 1.00 75.50 103 GLN A CA 1
ATOM 816 C C . GLN A 1 103 ? 18.169 6.910 -17.660 1.00 75.50 103 GLN A C 1
ATOM 818 O O . GLN A 1 103 ? 17.373 6.530 -16.805 1.00 75.50 103 GLN A O 1
ATOM 823 N N . LYS A 1 104 ? 17.757 7.133 -18.915 1.00 73.00 104 LYS A N 1
ATOM 824 C CA . LYS A 1 104 ? 16.345 6.959 -19.325 1.00 73.00 104 LYS A CA 1
ATOM 825 C C . LYS A 1 104 ? 15.805 5.548 -19.033 1.00 73.00 104 LYS A C 1
ATOM 827 O O . LYS A 1 104 ? 14.609 5.393 -18.806 1.00 73.00 104 LYS A O 1
ATOM 832 N N . GLY A 1 105 ? 16.671 4.528 -19.054 1.00 74.12 105 GLY A N 1
ATOM 833 C CA . GLY A 1 105 ? 16.314 3.154 -18.679 1.00 74.12 105 GLY A CA 1
ATOM 834 C C . GLY A 1 105 ? 15.922 3.023 -17.204 1.00 74.12 105 GLY A C 1
ATOM 835 O O . GLY A 1 105 ? 14.935 2.357 -16.897 1.00 74.12 105 GLY A O 1
ATOM 836 N N . ASP A 1 106 ? 16.617 3.738 -16.318 1.00 82.00 106 ASP A N 1
ATOM 837 C CA . ASP A 1 106 ? 16.344 3.742 -14.879 1.00 82.00 106 ASP A CA 1
ATOM 838 C C . ASP A 1 106 ? 15.003 4.409 -14.562 1.00 82.00 106 ASP A C 1
ATOM 840 O O . ASP A 1 106 ? 14.286 3.960 -13.673 1.00 82.00 106 ASP A O 1
ATOM 844 N N . GLU A 1 107 ? 14.619 5.451 -15.312 1.00 83.06 107 GLU A N 1
ATOM 845 C CA . GLU A 1 107 ? 13.307 6.094 -15.158 1.00 83.06 107 GLU A CA 1
ATOM 846 C C . GLU A 1 107 ? 12.162 5.115 -15.462 1.00 83.06 107 GLU A C 1
ATOM 848 O O . GLU A 1 107 ? 11.184 5.031 -14.714 1.00 83.06 107 GLU A O 1
ATOM 853 N N . VAL A 1 108 ? 12.283 4.355 -16.556 1.00 81.31 108 VAL A N 1
ATOM 854 C CA . VAL A 1 108 ? 11.288 3.344 -16.939 1.00 81.31 108 VAL A CA 1
ATOM 855 C C . VAL A 1 108 ? 11.258 2.209 -15.917 1.00 81.31 108 VAL A C 1
ATOM 857 O O . VAL A 1 108 ? 10.177 1.790 -15.502 1.00 81.31 108 VAL A O 1
ATOM 860 N N . MET A 1 109 ? 12.425 1.739 -15.472 1.00 82.81 109 MET A N 1
ATOM 861 C CA . MET A 1 109 ? 12.527 0.679 -14.470 1.00 82.81 109 MET A CA 1
ATOM 862 C C . MET A 1 109 ? 11.906 1.098 -13.132 1.00 82.81 109 MET A C 1
ATOM 864 O O . MET A 1 109 ? 11.107 0.346 -12.573 1.00 82.81 109 MET A O 1
ATOM 868 N N . ALA A 1 110 ? 12.182 2.316 -12.664 1.00 87.31 110 ALA A N 1
ATOM 869 C CA . ALA A 1 110 ? 11.611 2.848 -11.432 1.00 87.31 110 ALA A CA 1
ATOM 870 C C . ALA A 1 110 ? 10.082 2.963 -11.503 1.00 87.31 110 ALA A C 1
ATOM 872 O O . ALA A 1 110 ? 9.395 2.572 -10.560 1.00 87.31 110 ALA A O 1
ATOM 873 N N . LYS A 1 111 ? 9.528 3.422 -12.637 1.00 85.31 111 LYS A N 1
ATOM 874 C CA . LYS A 1 111 ? 8.072 3.430 -12.862 1.00 85.31 111 LYS A CA 1
ATOM 875 C C . LYS A 1 111 ? 7.498 2.013 -12.828 1.00 85.31 111 LYS A C 1
ATOM 877 O O . LYS A 1 111 ? 6.508 1.780 -12.139 1.00 85.31 111 LYS A O 1
ATOM 882 N N . ASN A 1 112 ? 8.118 1.056 -13.516 1.00 85.44 112 ASN A N 1
ATOM 883 C CA . ASN A 1 112 ? 7.641 -0.331 -13.527 1.00 85.44 112 ASN A CA 1
ATOM 884 C C . ASN A 1 112 ? 7.629 -0.944 -12.118 1.00 85.44 112 ASN A C 1
ATOM 886 O O . ASN A 1 112 ? 6.665 -1.610 -11.743 1.00 85.44 112 ASN A O 1
ATOM 890 N N . ILE A 1 113 ? 8.660 -0.670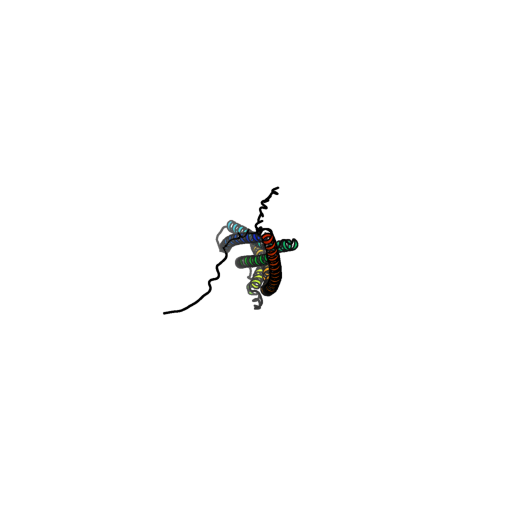 -11.315 1.00 88.38 113 ILE A N 1
ATOM 891 C CA . ILE A 1 113 ? 8.729 -1.109 -9.916 1.00 88.38 113 ILE A CA 1
ATOM 892 C C . ILE A 1 113 ? 7.669 -0.415 -9.069 1.00 88.38 113 ILE A C 1
ATOM 894 O O . ILE A 1 113 ? 6.981 -1.085 -8.304 1.00 88.38 113 ILE A O 1
ATOM 898 N N . GLN A 1 114 ? 7.469 0.893 -9.240 1.00 91.00 114 GLN A N 1
ATOM 899 C CA . GLN A 1 114 ? 6.410 1.631 -8.552 1.00 91.00 114 GLN A CA 1
ATOM 900 C C . GLN A 1 114 ? 5.035 0.995 -8.802 1.00 91.00 114 GLN A C 1
ATOM 902 O O . GLN A 1 114 ? 4.268 0.825 -7.857 1.00 91.00 114 GLN A O 1
ATOM 907 N N . VAL A 1 115 ? 4.746 0.576 -10.042 1.00 89.62 115 VAL A N 1
ATOM 908 C CA . VAL A 1 115 ? 3.497 -0.130 -10.369 1.00 89.62 115 VAL A CA 1
ATOM 909 C C . VAL A 1 115 ? 3.441 -1.527 -9.783 1.00 89.62 115 VAL A C 1
ATOM 911 O O . VAL A 1 115 ? 2.414 -1.900 -9.225 1.00 89.62 115 VAL A O 1
ATOM 914 N N . ALA A 1 116 ? 4.526 -2.297 -9.866 1.00 89.81 116 ALA A N 1
ATOM 915 C CA . ALA A 1 116 ? 4.564 -3.638 -9.297 1.00 89.81 116 ALA A CA 1
ATOM 916 C C . ALA A 1 116 ? 4.321 -3.607 -7.777 1.00 89.81 116 ALA A C 1
ATOM 918 O O . ALA A 1 116 ? 3.538 -4.401 -7.252 1.00 89.81 116 ALA A O 1
ATOM 919 N N . LEU A 1 117 ? 4.944 -2.653 -7.079 1.00 93.44 117 LEU A N 1
ATOM 920 C CA . LEU A 1 117 ? 4.753 -2.433 -5.648 1.00 93.44 117 LEU A CA 1
ATOM 921 C C . LEU A 1 117 ? 3.338 -1.938 -5.335 1.00 93.44 117 LEU A C 1
ATOM 923 O O . LEU A 1 117 ? 2.703 -2.485 -4.437 1.00 93.44 117 LEU A O 1
ATOM 927 N N . ALA A 1 118 ? 2.822 -0.955 -6.082 1.00 93.12 118 ALA A N 1
ATOM 928 C CA . ALA A 1 118 ? 1.462 -0.449 -5.900 1.00 93.12 118 ALA A CA 1
ATOM 929 C C . ALA A 1 118 ? 0.426 -1.570 -6.052 1.00 93.12 118 ALA A C 1
ATOM 931 O O . ALA A 1 118 ? -0.363 -1.782 -5.133 1.00 93.12 118 ALA A O 1
ATOM 932 N N . SER A 1 119 ? 0.499 -2.357 -7.129 1.00 91.38 119 SER A N 1
ATOM 933 C CA . SER A 1 119 ? -0.383 -3.506 -7.362 1.00 91.38 119 SER A CA 1
ATOM 934 C C . SER A 1 119 ? -0.309 -4.535 -6.231 1.00 91.38 119 SER A C 1
ATOM 936 O O . SER A 1 119 ? -1.337 -5.011 -5.751 1.00 91.38 119 SER A O 1
ATOM 938 N N . ARG A 1 120 ? 0.898 -4.848 -5.741 1.00 92.44 120 ARG A N 1
ATOM 939 C CA . ARG A 1 120 ? 1.076 -5.804 -4.639 1.00 92.44 120 ARG A CA 1
ATOM 940 C C . ARG A 1 120 ? 0.480 -5.293 -3.325 1.00 92.44 120 ARG A C 1
ATOM 942 O O . ARG A 1 120 ? -0.184 -6.044 -2.615 1.00 92.44 120 ARG A O 1
ATOM 949 N N . VAL A 1 121 ? 0.687 -4.019 -2.992 1.00 95.81 121 VAL A N 1
ATOM 950 C CA . VAL A 1 121 ? 0.098 -3.409 -1.788 1.00 95.81 121 VAL A CA 1
ATOM 951 C C . VAL A 1 121 ? -1.430 -3.323 -1.912 1.00 95.81 121 VAL A C 1
ATOM 953 O O . VAL A 1 121 ? -2.141 -3.556 -0.931 1.00 95.81 121 VAL A O 1
ATOM 956 N N . GLN A 1 122 ? -1.963 -3.055 -3.106 1.00 92.00 122 GLN A N 1
ATOM 957 C CA . GLN A 1 122 ? -3.404 -3.071 -3.367 1.00 92.00 122 GLN A CA 1
ATOM 958 C C . GLN A 1 122 ? -4.035 -4.446 -3.140 1.00 92.00 122 GLN A C 1
ATOM 960 O O . GLN A 1 122 ? -5.080 -4.531 -2.503 1.00 92.00 122 GLN A O 1
ATOM 965 N N . GLU A 1 123 ? -3.401 -5.524 -3.596 1.00 92.00 123 GLU A N 1
ATOM 966 C CA . GLU A 1 123 ? -3.897 -6.890 -3.393 1.00 92.00 123 GLU A CA 1
ATOM 967 C C . GLU A 1 123 ? -3.981 -7.260 -1.899 1.00 92.00 123 GLU A C 1
ATOM 969 O O . GLU A 1 123 ? -5.010 -7.745 -1.407 1.00 92.00 123 GLU A O 1
ATOM 974 N N . VAL A 1 124 ? -2.908 -6.982 -1.149 1.00 94.69 124 VAL A N 1
ATOM 975 C CA . VAL A 1 124 ? -2.841 -7.291 0.288 1.00 94.69 124 VAL A CA 1
ATOM 976 C C . VAL A 1 124 ? -3.817 -6.411 1.077 1.00 94.69 124 VAL A C 1
ATOM 978 O O . VAL A 1 124 ? -4.530 -6.912 1.950 1.00 94.69 124 VAL A O 1
ATOM 981 N N . SER A 1 125 ? -3.920 -5.119 0.743 1.00 94.94 125 SER A N 1
ATOM 982 C CA . SER A 1 125 ? -4.869 -4.201 1.392 1.00 94.94 125 SER A CA 1
ATOM 983 C C . SER A 1 125 ? -6.325 -4.551 1.090 1.00 94.94 125 SER A C 1
ATOM 985 O O . SER A 1 125 ? -7.144 -4.529 2.009 1.00 94.94 125 SER A O 1
ATOM 987 N N . ALA A 1 126 ? -6.657 -4.956 -0.140 1.00 92.50 126 ALA A N 1
ATOM 988 C CA . ALA A 1 126 ? -7.996 -5.418 -0.498 1.00 92.50 126 ALA A CA 1
ATOM 989 C C . ALA A 1 126 ? -8.394 -6.655 0.319 1.00 92.50 126 ALA A C 1
ATOM 991 O O . ALA A 1 126 ? -9.474 -6.692 0.916 1.00 92.50 126 ALA A O 1
ATOM 992 N N . THR A 1 127 ? -7.489 -7.633 0.429 1.00 92.94 127 THR A N 1
ATOM 993 C CA . THR A 1 127 ? -7.710 -8.845 1.230 1.00 92.94 127 THR A CA 1
ATOM 994 C C . THR A 1 127 ? -7.924 -8.516 2.706 1.00 92.94 127 THR A C 1
ATOM 996 O O . THR A 1 127 ? -8.875 -9.006 3.324 1.00 92.94 127 THR A O 1
ATOM 999 N N . PHE A 1 128 ? -7.065 -7.669 3.278 1.00 94.81 128 PHE A N 1
ATOM 1000 C CA . PHE A 1 128 ? -7.166 -7.258 4.676 1.00 94.81 128 PHE A CA 1
ATOM 1001 C C . PHE A 1 128 ? -8.470 -6.509 4.952 1.00 94.81 128 PHE A C 1
ATOM 1003 O O . PHE A 1 128 ? -9.201 -6.821 5.890 1.00 94.81 128 PHE A O 1
ATOM 1010 N N . ARG A 1 129 ? -8.815 -5.562 4.087 1.00 93.69 129 ARG A N 1
ATOM 1011 C CA . ARG A 1 129 ? -10.022 -4.761 4.226 1.00 93.69 129 ARG A CA 1
ATOM 1012 C C . ARG A 1 129 ? -11.295 -5.588 4.106 1.00 93.69 129 ARG A C 1
ATOM 1014 O O . ARG A 1 129 ? -12.197 -5.401 4.909 1.00 93.69 129 ARG A O 1
ATOM 1021 N N . LYS A 1 130 ? -11.350 -6.561 3.195 1.00 92.19 130 LYS A N 1
ATOM 1022 C CA . LYS A 1 130 ? -12.470 -7.509 3.107 1.00 92.19 130 LYS A CA 1
ATOM 1023 C C . LYS A 1 130 ? -12.650 -8.299 4.405 1.00 92.19 130 LYS A C 1
ATOM 1025 O O . LYS A 1 130 ? -13.773 -8.498 4.870 1.00 92.19 130 LYS A O 1
ATOM 1030 N N . LYS A 1 131 ? -11.546 -8.738 5.021 1.00 93.19 131 LYS A N 1
ATOM 1031 C CA . LYS A 1 131 ? -11.564 -9.414 6.330 1.00 93.19 131 LYS A CA 1
ATOM 1032 C C . LYS A 1 131 ? -12.072 -8.482 7.433 1.00 93.19 131 LYS A C 1
ATOM 1034 O O . LYS A 1 131 ? -12.937 -8.896 8.201 1.00 93.19 131 LYS A O 1
ATOM 1039 N N . GLN A 1 132 ? -11.629 -7.225 7.442 1.00 93.31 132 GLN A N 1
ATOM 1040 C CA . GLN A 1 132 ? -12.123 -6.185 8.352 1.00 93.31 132 GLN A CA 1
ATOM 1041 C C . GLN A 1 132 ? -13.618 -5.897 8.152 1.00 93.31 132 GLN A C 1
ATOM 1043 O O . GLN A 1 132 ? -14.375 -5.906 9.117 1.00 93.31 132 GLN A O 1
ATOM 1048 N N . SER A 1 133 ? -14.090 -5.742 6.913 1.00 92.12 133 SER A N 1
ATOM 1049 C CA . SER A 1 133 ? -15.513 -5.570 6.586 1.00 92.12 133 SER A CA 1
ATOM 1050 C C . SER A 1 133 ? -16.368 -6.731 7.090 1.00 92.12 133 SER A C 1
ATOM 1052 O O . SER A 1 133 ? -17.445 -6.531 7.657 1.00 92.12 133 SER A O 1
ATOM 1054 N N . ASN A 1 134 ? -15.886 -7.962 6.911 1.00 92.12 134 ASN A N 1
ATOM 1055 C CA . ASN A 1 134 ? -16.566 -9.156 7.404 1.00 92.12 134 ASN A CA 1
ATOM 1056 C C . ASN A 1 134 ? -16.625 -9.187 8.934 1.00 92.12 134 ASN A C 1
ATOM 1058 O O . ASN A 1 134 ? -17.674 -9.508 9.496 1.00 92.12 134 ASN A O 1
ATOM 1062 N N . TYR A 1 135 ? -15.525 -8.844 9.605 1.00 92.12 135 TYR A N 1
ATOM 1063 C CA . TYR A 1 135 ? -15.473 -8.757 11.061 1.00 92.12 135 TYR A CA 1
ATOM 1064 C C . TYR A 1 135 ? -16.415 -7.669 11.595 1.00 92.12 135 TYR A C 1
ATOM 1066 O O . TYR A 1 135 ? -17.280 -7.961 12.420 1.00 92.12 135 TYR A O 1
ATOM 1074 N N . LEU A 1 136 ? -16.367 -6.464 11.021 1.00 91.19 136 LEU A N 1
ATOM 1075 C CA . LEU A 1 136 ? -17.258 -5.350 11.347 1.00 91.19 136 LEU A CA 1
ATOM 1076 C C . LEU A 1 136 ? -18.738 -5.733 11.199 1.00 91.19 136 LEU A C 1
ATOM 1078 O O . LEU A 1 136 ? -19.563 -5.410 12.053 1.00 91.19 136 LEU A O 1
ATOM 1082 N N . ASN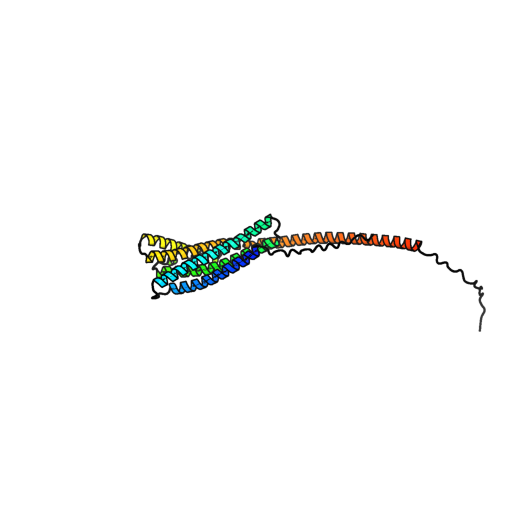 A 1 137 ? -19.095 -6.456 10.134 1.00 89.81 137 ASN A N 1
ATOM 1083 C CA . ASN A 1 137 ? -20.459 -6.951 9.950 1.00 89.81 137 ASN A CA 1
ATOM 1084 C C . ASN A 1 137 ? -20.889 -7.910 11.066 1.00 89.81 137 ASN A C 1
ATOM 1086 O O . ASN A 1 137 ? -21.994 -7.759 11.592 1.00 89.81 137 ASN A O 1
ATOM 1090 N N . LYS A 1 138 ? -20.026 -8.851 11.466 1.00 88.56 138 LYS A N 1
ATOM 1091 C CA . LYS A 1 138 ? -20.305 -9.776 12.575 1.00 88.56 138 LYS A CA 1
ATOM 1092 C C . LYS A 1 138 ? -20.447 -9.035 13.906 1.00 88.56 138 LYS A C 1
ATOM 1094 O O . LYS A 1 138 ? -21.408 -9.273 14.636 1.00 88.56 138 LYS A O 1
ATOM 1099 N N . LEU A 1 139 ? -19.556 -8.084 14.185 1.00 85.81 139 LEU A N 1
ATOM 1100 C CA . LEU A 1 139 ? -19.592 -7.283 15.407 1.00 85.81 139 LEU A CA 1
ATOM 1101 C C . LEU A 1 139 ? -20.877 -6.449 15.501 1.00 85.81 139 LEU A C 1
ATOM 1103 O O . LEU A 1 139 ? -21.478 -6.356 16.572 1.00 85.81 139 LEU A O 1
ATOM 1107 N N . ARG A 1 140 ? -21.355 -5.900 14.380 1.00 84.12 140 ARG A N 1
ATOM 1108 C CA . ARG A 1 140 ? -22.640 -5.187 14.319 1.00 84.12 140 ARG A CA 1
ATOM 1109 C C . ARG A 1 140 ? -23.837 -6.109 14.553 1.00 84.12 140 ARG A C 1
ATOM 1111 O O . ARG A 1 140 ? -24.711 -5.760 15.345 1.00 84.12 140 ARG A O 1
ATOM 1118 N N . GLN A 1 141 ? -23.859 -7.290 13.933 1.00 83.00 141 GLN A N 1
ATOM 1119 C CA . GLN A 1 141 ? -24.932 -8.275 14.131 1.00 83.00 141 GLN A CA 1
ATOM 1120 C C . GLN A 1 141 ? -25.038 -8.715 15.596 1.00 83.00 141 GLN A C 1
ATOM 1122 O O . GLN A 1 141 ? -26.124 -8.690 16.170 1.00 83.00 141 GLN A O 1
ATOM 1127 N N . LEU A 1 142 ? -23.905 -9.024 16.232 1.00 79.88 142 LEU A N 1
ATOM 1128 C CA . LEU A 1 142 ? -23.849 -9.378 17.653 1.00 79.88 142 LEU A CA 1
ATOM 1129 C C . LEU A 1 142 ? -24.263 -8.218 18.581 1.00 79.88 142 LEU A C 1
ATOM 1131 O O . LEU A 1 142 ? -24.634 -8.450 19.727 1.00 79.88 142 LEU A O 1
ATOM 1135 N N . GLY A 1 143 ? -24.169 -6.965 18.123 1.00 74.00 143 GLY A N 1
ATOM 1136 C CA . GLY A 1 143 ? -24.513 -5.770 18.905 1.00 74.00 143 GLY A CA 1
ATOM 1137 C C . GLY A 1 143 ? -25.958 -5.319 18.745 1.00 74.00 143 GLY A C 1
ATOM 1138 O O . GLY A 1 143 ? -26.303 -4.218 19.181 1.00 74.00 143 GLY A O 1
ATOM 1139 N N . GLY A 1 144 ? -26.784 -6.114 18.057 1.00 69.38 144 GLY A N 1
ATOM 1140 C CA . GLY A 1 144 ? -28.149 -5.731 17.707 1.00 69.38 144 GLY A CA 1
ATOM 1141 C C . GLY A 1 144 ? -28.200 -4.466 16.847 1.00 69.38 144 GLY A C 1
ATOM 1142 O O . GLY A 1 144 ? -29.164 -3.707 16.917 1.00 69.38 144 GLY A O 1
ATOM 1143 N N . PHE A 1 145 ? -27.141 -4.161 16.089 1.00 65.75 145 PHE A N 1
ATOM 1144 C CA . PHE A 1 145 ? -27.205 -3.120 15.070 1.00 65.75 145 PHE A CA 1
ATOM 1145 C C . PHE A 1 145 ? -27.948 -3.688 13.861 1.00 65.75 145 PHE A C 1
ATOM 1147 O O . PHE A 1 145 ? -27.591 -4.751 13.349 1.00 65.75 145 PHE A O 1
ATOM 1154 N N . GLU A 1 146 ? -28.975 -2.981 13.392 1.00 59.69 146 GLU A N 1
ATOM 1155 C CA . GLU A 1 146 ? -29.625 -3.326 12.131 1.00 59.69 146 GLU A CA 1
ATOM 1156 C C . GLU A 1 146 ? -28.591 -3.260 11.003 1.00 59.69 146 GLU A C 1
ATOM 1158 O O . GLU A 1 146 ? -27.886 -2.258 10.848 1.00 59.69 146 GLU A O 1
ATOM 1163 N N . SER A 1 147 ? -28.483 -4.332 10.215 1.00 55.00 147 SER A N 1
ATOM 1164 C CA . SER A 1 147 ? -27.637 -4.330 9.022 1.00 55.00 147 SER A CA 1
ATOM 1165 C C . SER A 1 147 ? -28.204 -3.334 8.001 1.00 55.00 147 SER A C 1
ATOM 1167 O O . SER A 1 147 ? -29.281 -3.590 7.461 1.00 55.00 147 SER A O 1
ATOM 1169 N N . PRO A 1 148 ? -27.490 -2.246 7.645 1.00 54.25 148 PRO A N 1
ATOM 1170 C CA . PRO A 1 148 ? -27.959 -1.321 6.608 1.00 54.25 148 PRO A CA 1
ATOM 1171 C C . PRO A 1 148 ? -27.983 -1.968 5.208 1.00 54.25 148 PRO A C 1
ATOM 1173 O O . PRO A 1 148 ? -28.656 -1.481 4.300 1.00 54.25 148 PRO A O 1
ATOM 1176 N N . ILE A 1 149 ? -27.284 -3.097 5.032 1.00 52.25 149 ILE A N 1
ATOM 1177 C CA . ILE A 1 149 ? -27.116 -3.794 3.746 1.00 52.25 149 ILE A CA 1
ATOM 1178 C C . ILE A 1 149 ? -28.441 -4.376 3.220 1.00 52.25 149 ILE A C 1
ATOM 1180 O O . ILE A 1 149 ? -28.565 -4.624 2.028 1.00 52.25 149 ILE A O 1
ATOM 1184 N N . GLY A 1 150 ? -29.481 -4.497 4.054 1.00 45.94 150 GLY A N 1
ATOM 1185 C CA . GLY A 1 150 ? -30.799 -4.935 3.588 1.00 45.94 150 GLY A CA 1
ATOM 1186 C C . GLY A 1 150 ? -31.495 -3.984 2.600 1.00 45.94 150 GLY A C 1
ATOM 1187 O O . GLY A 1 150 ? -32.472 -4.397 1.983 1.00 45.94 150 GLY A O 1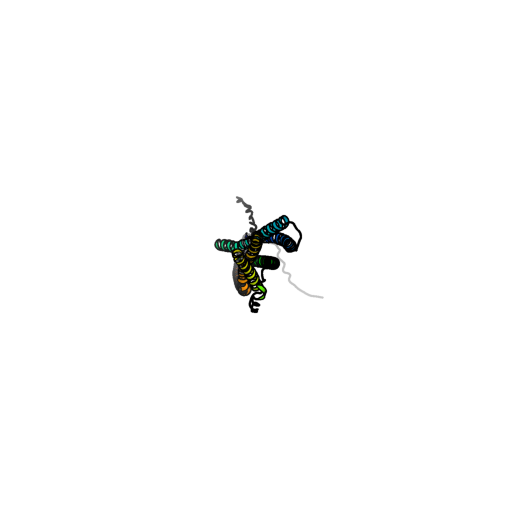
ATOM 1188 N N . ARG A 1 151 ? -31.053 -2.723 2.440 1.00 43.66 151 ARG A N 1
ATOM 1189 C CA . ARG A 1 151 ? -31.740 -1.752 1.553 1.00 43.66 151 ARG A CA 1
ATOM 1190 C C . ARG A 1 151 ? -30.849 -0.909 0.641 1.00 43.66 151 ARG A C 1
ATOM 1192 O O . ARG A 1 151 ? -31.383 -0.193 -0.202 1.00 43.66 151 ARG A O 1
ATOM 1199 N N . ALA A 1 152 ? -29.525 -0.963 0.764 1.00 46.56 152 ALA A N 1
ATOM 1200 C CA . ALA A 1 152 ? -28.648 -0.179 -0.103 1.00 46.56 152 ALA A CA 1
ATOM 1201 C C . ALA A 1 152 ? -28.390 -0.927 -1.420 1.00 46.56 152 ALA A C 1
ATOM 1203 O O . ALA A 1 152 ? -27.511 -1.778 -1.494 1.00 46.56 152 ALA A O 1
ATOM 1204 N N . SER A 1 153 ? -29.221 -0.599 -2.411 1.00 44.94 153 SER A N 1
ATOM 1205 C CA . SER A 1 153 ? -29.086 -0.772 -3.860 1.00 44.94 153 SER A CA 1
ATOM 1206 C C . SER A 1 153 ? -27.894 -1.598 -4.341 1.00 44.94 153 SER A C 1
ATOM 1208 O O . SER A 1 153 ? -26.744 -1.183 -4.199 1.00 44.94 153 SER A O 1
ATOM 1210 N N . THR A 1 154 ? -28.196 -2.698 -5.035 1.00 48.62 154 THR A N 1
ATOM 1211 C CA . THR A 1 154 ? -27.301 -3.299 -6.031 1.00 48.62 154 THR A CA 1
ATOM 1212 C C . THR A 1 154 ? -26.604 -2.173 -6.801 1.00 48.62 154 THR A C 1
ATOM 1214 O O . THR A 1 154 ? -27.305 -1.382 -7.446 1.00 48.62 154 THR A O 1
ATOM 1217 N N . PRO A 1 155 ? -25.270 -2.027 -6.714 1.00 53.00 155 PRO A N 1
ATOM 1218 C CA . PRO A 1 155 ? -24.560 -1.096 -7.573 1.00 53.00 155 PRO A CA 1
ATOM 1219 C C . PRO A 1 155 ? -24.941 -1.448 -9.006 1.00 53.00 155 PRO A C 1
ATOM 1221 O O . PRO A 1 155 ? -24.857 -2.617 -9.386 1.00 53.00 155 PRO A O 1
ATOM 1224 N N . VAL A 1 156 ? -25.438 -0.473 -9.772 1.00 53.69 156 VAL A N 1
ATOM 1225 C CA . VAL A 1 156 ? -25.647 -0.651 -11.210 1.00 53.69 156 VAL A CA 1
ATOM 1226 C C . VAL A 1 156 ? -24.302 -1.099 -11.755 1.00 53.69 156 VAL A C 1
ATOM 1228 O O . VAL A 1 156 ? -23.329 -0.348 -11.710 1.00 53.69 156 VAL A O 1
ATOM 1231 N N . GLN A 1 157 ? -24.239 -2.362 -12.160 1.00 50.16 157 GLN A N 1
ATOM 1232 C CA . GLN A 1 157 ? -23.022 -3.014 -12.599 1.00 50.16 157 GLN A CA 1
ATOM 1233 C C . GLN A 1 157 ? -22.703 -2.450 -13.979 1.00 50.16 157 GLN A C 1
ATOM 1235 O O . GLN A 1 157 ? -23.112 -2.989 -15.002 1.00 50.16 157 GLN A O 1
ATOM 1240 N N . ASN A 1 158 ? -22.068 -1.281 -14.006 1.00 58.69 158 ASN A N 1
ATOM 1241 C CA . ASN A 1 158 ? -21.584 -0.703 -15.239 1.00 58.69 158 ASN A CA 1
ATOM 1242 C C . ASN A 1 158 ? -20.379 -1.552 -15.676 1.00 58.69 158 ASN A C 1
ATOM 1244 O O . ASN A 1 158 ? -19.402 -1.619 -14.929 1.00 58.69 158 ASN A O 1
ATOM 1248 N N . PRO A 1 159 ? -20.409 -2.211 -16.848 1.00 62.94 159 PRO A N 1
ATOM 1249 C CA . PRO A 1 159 ? -19.333 -3.110 -17.277 1.00 62.94 159 PRO A CA 1
ATOM 1250 C C . PRO A 1 159 ? -17.981 -2.406 -17.488 1.00 62.94 159 PRO A C 1
ATOM 1252 O O . PRO A 1 159 ? -16.966 -3.074 -17.637 1.00 62.94 159 PRO A O 1
ATOM 1255 N N . TYR A 1 160 ? -17.958 -1.070 -17.477 1.00 63.09 160 TYR A N 1
ATOM 1256 C CA . TYR A 1 160 ? -16.746 -0.251 -17.567 1.00 63.09 160 TYR A CA 1
ATOM 1257 C C . TYR A 1 160 ? -16.128 0.114 -16.209 1.00 63.09 160 TYR A C 1
ATOM 1259 O O . TYR A 1 160 ? -15.073 0.743 -16.172 1.00 63.09 160 TYR A O 1
ATOM 1267 N N . SER A 1 161 ? -16.778 -0.218 -15.093 1.00 66.62 161 SER A N 1
ATOM 1268 C CA . SER A 1 161 ? -16.252 0.073 -13.759 1.00 66.62 161 SER A CA 1
ATOM 1269 C C . SER A 1 161 ? -15.301 -1.034 -13.307 1.00 66.62 161 SER A C 1
ATOM 1271 O O . SER A 1 161 ? -15.662 -2.208 -13.348 1.00 66.62 161 SER A O 1
ATOM 1273 N N . ASP A 1 162 ? -14.104 -0.662 -12.843 1.00 73.94 162 ASP A N 1
ATOM 1274 C CA . ASP A 1 162 ? -13.154 -1.612 -12.258 1.00 73.94 162 ASP A CA 1
ATOM 1275 C C . ASP A 1 162 ? -13.806 -2.317 -11.045 1.00 73.94 162 ASP A C 1
ATOM 1277 O O . ASP A 1 162 ? -14.204 -1.640 -10.085 1.00 73.94 162 ASP A O 1
ATOM 1281 N N . PRO A 1 163 ? -13.933 -3.659 -11.055 1.00 79.00 163 PRO A N 1
ATOM 1282 C CA . PRO A 1 163 ? -14.544 -4.405 -9.958 1.00 79.00 163 PRO A CA 1
ATOM 1283 C C . PRO A 1 163 ? -13.887 -4.134 -8.601 1.00 79.00 163 PRO A C 1
ATOM 1285 O O . PRO A 1 163 ? -14.582 -4.063 -7.586 1.00 79.00 163 PRO A O 1
ATOM 1288 N N . ALA A 1 164 ? -12.568 -3.932 -8.581 1.00 79.81 164 ALA A N 1
ATOM 1289 C CA . ALA A 1 164 ? -11.816 -3.690 -7.361 1.00 79.81 164 ALA A CA 1
ATOM 1290 C C . ALA A 1 164 ? -12.075 -2.277 -6.804 1.00 79.81 164 ALA A C 1
ATOM 1292 O O . ALA A 1 164 ? -12.142 -2.106 -5.587 1.00 79.81 164 ALA A O 1
ATOM 1293 N N . LEU A 1 165 ? -12.339 -1.275 -7.658 1.00 82.19 165 LEU A N 1
ATOM 1294 C CA . LEU A 1 165 ? -12.829 0.042 -7.210 1.00 82.19 165 LEU A CA 1
ATOM 1295 C C . LEU A 1 165 ? -14.230 -0.035 -6.620 1.00 82.19 165 LEU A C 1
ATOM 1297 O O . LEU A 1 165 ? -14.513 0.619 -5.616 1.00 82.19 165 LEU A O 1
ATOM 1301 N N . MET A 1 166 ? -15.108 -0.830 -7.228 1.00 81.81 166 MET A N 1
ATOM 1302 C CA . MET A 1 166 ? -16.477 -0.963 -6.744 1.00 81.81 166 MET A CA 1
ATOM 1303 C C . MET A 1 166 ? -16.517 -1.670 -5.385 1.00 81.81 166 MET A C 1
ATOM 1305 O O . MET A 1 166 ? -17.160 -1.175 -4.457 1.00 81.81 166 MET A O 1
ATOM 1309 N N . GLU A 1 167 ? -15.769 -2.768 -5.221 1.00 82.88 167 GLU A N 1
ATOM 1310 C CA . GLU A 1 167 ? -15.535 -3.380 -3.904 1.00 82.88 167 GLU A CA 1
ATOM 1311 C C . GLU A 1 167 ? -14.869 -2.360 -2.969 1.00 82.88 167 GLU A C 1
ATOM 1313 O O . GLU A 1 167 ? -15.188 -2.294 -1.777 1.00 82.88 167 GLU A O 1
ATOM 1318 N N . SER A 1 168 ? -14.009 -1.481 -3.510 1.00 85.06 168 SER A N 1
ATOM 1319 C CA . SER A 1 168 ? -13.411 -0.390 -2.748 1.00 85.06 168 SER A CA 1
ATOM 1320 C C . SER A 1 168 ? -14.431 0.535 -2.086 1.00 85.06 168 SER A C 1
ATOM 1322 O O . SER A 1 168 ? -14.386 0.823 -0.885 1.00 85.06 168 SER A O 1
ATOM 1324 N N . GLU A 1 169 ? -15.407 0.958 -2.868 1.00 88.12 169 GLU A N 1
ATOM 1325 C CA . GLU A 1 169 ? -16.459 1.863 -2.442 1.00 88.12 169 GLU A CA 1
ATOM 1326 C C . GLU A 1 169 ? -17.465 1.227 -1.492 1.00 88.12 169 GLU A C 1
ATOM 1328 O O . GLU A 1 169 ? -17.889 1.884 -0.540 1.00 88.12 169 GLU A O 1
ATOM 1333 N N . VAL A 1 170 ? -17.834 -0.033 -1.723 1.00 88.00 170 VAL A N 1
ATOM 1334 C CA . VAL A 1 170 ? -18.788 -0.753 -0.869 1.00 88.00 170 VAL A CA 1
ATOM 1335 C C . VAL A 1 170 ? -18.250 -0.871 0.556 1.00 88.00 170 VAL A C 1
ATOM 1337 O O . VAL A 1 170 ? -18.950 -0.513 1.505 1.00 88.00 170 VAL A O 1
ATOM 1340 N N . ASP A 1 171 ? -16.989 -1.274 0.712 1.00 87.00 171 ASP A N 1
ATOM 1341 C CA . ASP A 1 171 ? -16.338 -1.369 2.022 1.00 87.00 171 ASP A CA 1
ATOM 1342 C C . ASP A 1 171 ? -16.198 0.008 2.694 1.00 87.00 171 ASP A C 1
ATOM 1344 O O . ASP A 1 171 ? -16.475 0.164 3.885 1.00 87.00 171 ASP A O 1
ATOM 1348 N N . LYS A 1 172 ? -15.853 1.059 1.935 1.00 88.38 172 LYS A N 1
ATOM 1349 C CA . LYS A 1 172 ? -15.783 2.423 2.487 1.00 88.38 172 LYS A CA 1
ATOM 1350 C C . LYS A 1 172 ? -17.146 2.901 2.996 1.00 88.38 172 LYS A C 1
ATOM 1352 O O . LYS A 1 172 ? -17.234 3.462 4.089 1.00 88.38 172 LYS A O 1
ATOM 1357 N N . ARG A 1 173 ? -18.216 2.661 2.231 1.00 89.81 173 ARG A N 1
ATOM 1358 C CA . ARG A 1 173 ? -19.596 2.988 2.632 1.00 89.81 173 ARG A CA 1
ATOM 1359 C C . ARG A 1 173 ? -20.015 2.203 3.869 1.00 89.81 173 ARG A C 1
ATOM 1361 O O . ARG A 1 173 ? -20.674 2.758 4.746 1.00 89.81 173 ARG A O 1
ATOM 1368 N N . LEU A 1 174 ? -19.605 0.940 3.967 1.00 88.00 174 LEU A N 1
ATOM 1369 C CA . LEU A 1 174 ? -19.808 0.121 5.155 1.00 88.00 174 LEU A CA 1
ATOM 1370 C C . LEU A 1 174 ? -19.173 0.778 6.392 1.00 88.00 174 LEU A C 1
ATOM 1372 O O . LEU A 1 174 ? -19.884 0.993 7.377 1.00 88.00 174 LEU A O 1
ATOM 1376 N N . GLY A 1 175 ? -17.897 1.168 6.320 1.00 86.06 175 GLY A N 1
ATOM 1377 C CA . GLY A 1 175 ? -17.214 1.886 7.403 1.00 86.06 175 GLY A CA 1
ATOM 1378 C C . GLY A 1 175 ? -17.922 3.194 7.778 1.00 86.06 175 GLY A C 1
ATOM 1379 O O . GLY A 1 175 ? -18.255 3.415 8.940 1.00 86.06 175 GLY A O 1
ATOM 1380 N N . GLN A 1 176 ? -18.266 4.027 6.793 1.00 89.88 176 GLN A N 1
ATOM 1381 C CA . GLN A 1 176 ? -18.991 5.285 7.027 1.00 89.88 176 GLN A CA 1
ATOM 1382 C C . GLN A 1 176 ? -20.352 5.068 7.702 1.00 89.88 176 GLN A C 1
ATOM 1384 O O . GLN A 1 176 ? -20.702 5.790 8.636 1.00 89.88 176 GLN A O 1
ATOM 1389 N N . SER A 1 177 ? -21.105 4.053 7.266 1.00 88.31 177 SER A N 1
ATOM 1390 C CA . SER A 1 177 ? -22.399 3.711 7.865 1.00 88.31 177 SER A CA 1
ATOM 1391 C C . SER A 1 177 ? -22.258 3.275 9.324 1.00 88.31 177 SER A C 1
ATOM 1393 O O . SER A 1 177 ? -23.080 3.648 10.158 1.00 88.31 177 SER A O 1
ATOM 1395 N N . ALA A 1 178 ? -21.198 2.526 9.648 1.00 85.69 178 ALA A N 1
ATOM 1396 C CA . ALA A 1 178 ? -20.925 2.082 11.008 1.00 85.69 178 ALA A CA 1
ATOM 1397 C C . ALA A 1 178 ? -20.616 3.275 11.926 1.00 85.69 178 ALA A C 1
ATOM 1399 O O . ALA A 1 178 ? -21.218 3.383 12.992 1.00 85.69 178 ALA A O 1
ATOM 1400 N N . LEU A 1 179 ? -19.780 4.218 11.474 1.00 87.94 179 LEU A N 1
ATOM 1401 C CA . LEU A 1 179 ? -19.483 5.449 12.219 1.00 87.94 179 LEU A CA 1
ATOM 1402 C C . LEU A 1 179 ? -20.745 6.284 12.488 1.00 87.94 179 LEU A C 1
ATOM 1404 O O . LEU A 1 179 ? -20.943 6.775 13.599 1.00 87.94 179 LEU A O 1
ATOM 1408 N N . GLN A 1 180 ? -21.627 6.424 11.493 1.00 87.31 180 GLN A N 1
ATOM 1409 C CA . GLN A 1 180 ? -22.880 7.175 11.641 1.00 87.31 180 GLN A CA 1
ATOM 1410 C C . GLN A 1 180 ? -23.850 6.514 12.630 1.00 87.31 180 GLN A C 1
ATOM 1412 O O . GLN A 1 180 ? -24.423 7.201 13.476 1.00 87.31 180 GLN A O 1
ATOM 1417 N N . GLN A 1 181 ? -24.020 5.190 12.557 1.00 83.06 181 GLN A N 1
ATOM 1418 C CA . GLN A 1 181 ? -24.887 4.448 13.479 1.00 83.06 181 GLN A CA 1
ATOM 1419 C C . GLN A 1 181 ? -24.380 4.526 14.924 1.00 83.06 181 GLN A C 1
ATOM 1421 O O . GLN A 1 181 ? -25.168 4.744 15.847 1.00 83.06 181 GLN A O 1
ATOM 1426 N N . THR A 1 182 ? -23.069 4.390 15.121 1.00 83.44 182 THR A N 1
ATOM 1427 C CA . THR A 1 182 ? -22.425 4.549 16.427 1.00 83.44 182 THR A CA 1
ATOM 1428 C C . THR A 1 182 ? -22.633 5.961 16.982 1.00 83.44 182 THR A C 1
ATOM 1430 O O . THR A 1 182 ? -23.048 6.120 18.127 1.00 83.44 182 THR A O 1
ATOM 1433 N N . ALA A 1 183 ? -22.450 7.002 16.163 1.00 83.44 183 ALA A N 1
ATOM 1434 C CA . ALA A 1 183 ? -22.682 8.383 16.589 1.00 83.44 183 ALA A CA 1
ATOM 1435 C C . ALA A 1 183 ? -24.138 8.642 17.029 1.00 83.44 183 ALA A C 1
ATOM 1437 O O . ALA A 1 183 ? -24.372 9.380 17.984 1.00 83.44 183 ALA A O 1
ATOM 1438 N N . GLN A 1 184 ? -25.122 8.016 16.374 1.00 80.25 184 GLN A N 1
ATOM 1439 C CA . GLN A 1 184 ? -26.536 8.140 16.748 1.00 80.25 184 GLN A CA 1
ATOM 1440 C C . GLN A 1 184 ? -26.873 7.419 18.061 1.00 80.25 184 GLN A C 1
ATOM 1442 O O . GLN A 1 184 ? -27.657 7.941 18.860 1.00 80.25 184 GLN A O 1
ATOM 1447 N N . LYS A 1 185 ? -26.295 6.236 18.312 1.00 74.12 185 LYS A N 1
ATOM 1448 C CA . LYS A 1 185 ? -26.536 5.485 19.557 1.00 74.12 185 LYS A CA 1
ATOM 1449 C C . LYS A 1 185 ? -25.929 6.169 20.786 1.00 74.12 185 LYS A C 1
ATOM 1451 O O . LYS A 1 185 ? -26.596 6.181 21.823 1.00 74.12 185 LYS A O 1
ATOM 1456 N N . ARG A 1 186 ? -24.777 6.842 20.647 1.00 71.56 186 ARG A N 1
ATOM 1457 C CA . ARG A 1 186 ? -24.169 7.669 21.715 1.00 71.56 186 ARG A CA 1
ATOM 1458 C C . ARG A 1 186 ? -25.112 8.700 22.313 1.00 71.56 186 ARG A C 1
ATOM 1460 O O . ARG A 1 186 ? -25.056 8.958 23.508 1.00 71.56 186 ARG A O 1
ATOM 1467 N N . LEU A 1 187 ? -25.995 9.280 21.501 1.00 72.06 187 LEU A N 1
ATOM 1468 C CA . LEU A 1 187 ? -26.945 10.290 21.974 1.00 72.06 187 LEU A CA 1
ATOM 1469 C C . LEU A 1 187 ? -28.054 9.705 22.863 1.00 72.06 187 LEU A C 1
ATOM 1471 O O . LEU A 1 187 ? -28.679 10.447 23.614 1.00 72.06 187 LEU A O 1
ATOM 1475 N N . HIS A 1 188 ? -28.304 8.394 22.788 1.00 68.12 188 HIS A N 1
ATOM 1476 C CA . HIS A 1 188 ? -29.463 7.756 23.416 1.00 68.12 188 HIS A CA 1
ATOM 1477 C C . HIS A 1 188 ? -29.116 6.859 24.615 1.00 68.12 188 HIS A C 1
ATOM 1479 O O . HIS A 1 188 ? -30.032 6.446 25.328 1.00 68.12 188 HIS A O 1
ATOM 1485 N N . ARG A 1 189 ? -27.838 6.519 24.859 1.00 64.25 189 ARG A N 1
ATOM 1486 C CA . ARG A 1 189 ? -27.440 5.601 25.945 1.00 64.25 189 ARG A CA 1
ATOM 1487 C C . ARG A 1 189 ? -26.133 6.012 26.639 1.00 64.25 189 ARG A C 1
ATOM 1489 O O . ARG A 1 189 ? -25.106 6.139 25.987 1.00 64.25 189 ARG A O 1
ATOM 1496 N N . ASN A 1 190 ? -26.172 6.125 27.972 1.00 66.00 190 ASN A N 1
ATOM 1497 C CA . ASN A 1 190 ? -25.007 6.261 28.866 1.00 66.00 190 ASN A CA 1
ATOM 1498 C C . ASN A 1 190 ? -24.644 4.893 29.470 1.00 66.00 190 ASN A C 1
ATOM 1500 O O . ASN A 1 190 ? -24.775 4.681 30.673 1.00 66.00 190 ASN A O 1
ATOM 1504 N N . ASP A 1 191 ? -24.258 3.938 28.628 1.00 74.94 191 ASP A N 1
ATOM 1505 C CA . ASP A 1 191 ? -23.827 2.612 29.077 1.00 74.94 191 ASP A CA 1
ATOM 1506 C C . ASP A 1 191 ? -22.355 2.405 28.704 1.00 74.94 191 ASP A C 1
ATOM 1508 O O . ASP A 1 191 ? -21.980 2.540 27.536 1.00 74.94 191 ASP A O 1
ATOM 1512 N N . ALA A 1 192 ? -21.517 2.101 29.697 1.00 75.94 192 ALA A N 1
ATOM 1513 C CA . ALA A 1 192 ? -20.080 1.915 29.512 1.00 75.94 192 ALA A CA 1
ATOM 1514 C C . ALA A 1 192 ? -19.770 0.754 28.553 1.00 75.94 192 ALA A C 1
ATOM 1516 O O . ALA A 1 192 ? -18.870 0.872 27.722 1.00 75.94 192 ALA A O 1
ATOM 1517 N N . ALA A 1 193 ? -20.562 -0.325 28.597 1.00 72.44 193 ALA A N 1
ATOM 1518 C CA . ALA A 1 193 ? -20.384 -1.472 27.706 1.00 72.44 193 ALA A CA 1
ATOM 1519 C C . ALA A 1 193 ? -20.679 -1.110 26.239 1.00 72.44 193 ALA A C 1
ATOM 1521 O O . ALA A 1 193 ? -20.025 -1.594 25.314 1.00 72.44 193 ALA A O 1
ATOM 1522 N N . ILE A 1 194 ? -21.647 -0.216 26.014 1.00 75.25 194 ILE A N 1
ATOM 1523 C CA . ILE A 1 194 ? -21.971 0.286 24.675 1.00 75.25 194 ILE A CA 1
ATOM 1524 C C . ILE A 1 194 ? -20.866 1.216 24.185 1.00 75.25 194 ILE A C 1
ATOM 1526 O O . ILE A 1 194 ? -20.424 1.067 23.049 1.00 75.25 194 ILE A O 1
ATOM 1530 N N . ALA A 1 195 ? -20.378 2.118 25.040 1.00 80.38 195 ALA A N 1
ATOM 1531 C CA . ALA A 1 195 ? -19.306 3.043 24.686 1.00 80.38 195 ALA A CA 1
ATOM 1532 C C . ALA A 1 195 ? -18.021 2.317 24.244 1.00 80.38 195 ALA A C 1
ATOM 1534 O O . ALA A 1 195 ? -17.395 2.733 23.267 1.00 80.38 195 ALA A O 1
ATOM 1535 N N . GLN A 1 196 ? -17.666 1.218 24.920 1.00 80.38 196 GLN A N 1
ATOM 1536 C CA . GLN A 1 196 ? -16.509 0.382 24.582 1.00 80.38 196 GLN A CA 1
ATOM 1537 C C . GLN A 1 196 ? -16.678 -0.306 23.221 1.00 80.38 196 GLN A C 1
ATOM 1539 O O . GLN A 1 196 ? -15.839 -0.155 22.337 1.00 80.38 196 GLN A O 1
ATOM 1544 N N . ARG A 1 197 ? -17.814 -0.973 22.996 1.00 78.75 197 ARG A N 1
ATOM 1545 C CA . ARG A 1 197 ? -18.103 -1.624 21.708 1.00 78.75 197 ARG A CA 1
ATOM 1546 C C . ARG A 1 197 ? -18.150 -0.639 20.543 1.00 78.75 197 ARG A C 1
ATOM 1548 O O . ARG A 1 197 ? -17.759 -0.942 19.420 1.00 78.75 197 ARG A O 1
ATOM 1555 N N . GLU A 1 198 ? -18.673 0.551 20.793 1.00 83.56 198 GLU A N 1
ATOM 1556 C CA . GLU A 1 198 ? -18.700 1.627 19.814 1.00 83.56 198 GLU A CA 1
ATOM 1557 C C . GLU A 1 198 ? -17.303 2.125 19.446 1.00 83.56 198 GLU A C 1
ATOM 1559 O O . GLU A 1 198 ? -17.080 2.471 18.287 1.00 83.56 198 GLU A O 1
ATOM 1564 N N . GLN A 1 199 ? -16.375 2.181 20.404 1.00 86.19 199 GLN A N 1
ATOM 1565 C CA . GLN A 1 199 ? -14.978 2.508 20.126 1.00 86.19 199 GLN A CA 1
ATOM 1566 C C . GLN A 1 199 ? -14.364 1.466 19.186 1.00 86.19 199 GLN A C 1
ATOM 1568 O O . GLN A 1 199 ? -13.882 1.844 18.122 1.00 86.19 199 GLN A O 1
ATOM 1573 N N . GLU A 1 200 ? -14.516 0.177 19.498 1.00 86.50 200 GLU A N 1
ATOM 1574 C CA . GLU A 1 200 ? -14.021 -0.917 18.653 1.00 86.50 200 GLU A CA 1
ATOM 1575 C C . GLU A 1 200 ? -14.571 -0.823 17.214 1.00 86.50 200 GLU A C 1
ATOM 1577 O O . GLU A 1 200 ? -13.817 -0.813 16.237 1.00 86.50 200 GLU A O 1
ATOM 1582 N N . ILE A 1 201 ? -15.894 -0.664 17.072 1.00 89.19 201 ILE A N 1
ATOM 1583 C CA . ILE A 1 201 ? -16.556 -0.476 15.770 1.00 89.19 201 ILE A CA 1
ATOM 1584 C C . ILE A 1 201 ? -15.976 0.732 15.028 1.00 89.19 201 ILE A C 1
ATOM 1586 O O . ILE A 1 201 ? -15.776 0.666 13.812 1.00 89.19 201 ILE A O 1
ATOM 1590 N N . ASN A 1 202 ? -15.734 1.841 15.731 1.00 91.25 202 ASN A N 1
ATOM 1591 C CA . ASN A 1 202 ? -15.216 3.055 15.116 1.00 91.25 202 ASN A CA 1
ATOM 1592 C C . ASN A 1 202 ? -13.791 2.873 14.599 1.00 91.25 202 ASN A C 1
ATOM 1594 O O . ASN A 1 202 ? -13.490 3.357 13.509 1.00 91.25 202 ASN A O 1
ATOM 1598 N N . ASP A 1 203 ? -12.926 2.195 15.342 1.00 90.81 203 ASP A N 1
ATOM 1599 C CA . ASP A 1 203 ? -11.522 2.052 14.961 1.00 90.81 203 ASP A CA 1
ATOM 1600 C C . ASP A 1 203 ? -11.358 1.087 13.781 1.00 90.81 203 ASP A C 1
ATOM 1602 O O . ASP A 1 203 ? -10.656 1.405 12.817 1.00 90.81 203 ASP A O 1
ATOM 1606 N N . ILE A 1 204 ? -12.140 0.003 13.747 1.00 91.75 204 ILE A N 1
ATOM 1607 C CA . ILE A 1 204 ? -12.239 -0.876 12.570 1.00 91.75 204 ILE A CA 1
ATOM 1608 C C . ILE A 1 204 ? -12.783 -0.108 11.358 1.00 91.75 204 ILE A C 1
ATOM 1610 O O . ILE A 1 204 ? -12.246 -0.202 10.251 1.00 91.75 204 ILE A O 1
ATOM 1614 N N . ALA A 1 205 ? -13.849 0.675 11.546 1.00 93.00 205 ALA A N 1
ATOM 1615 C CA . ALA A 1 205 ? -14.469 1.431 10.465 1.00 93.00 205 ALA A CA 1
ATOM 1616 C C . ALA A 1 205 ? -13.532 2.500 9.878 1.00 93.00 205 ALA A C 1
ATOM 1618 O O . ALA A 1 205 ? -13.495 2.664 8.655 1.00 93.00 205 ALA A O 1
ATOM 1619 N N . LYS A 1 206 ? -12.755 3.197 10.719 1.00 93.88 206 LYS A N 1
ATOM 1620 C CA . LYS A 1 206 ? -11.699 4.120 10.272 1.00 93.88 206 LYS A CA 1
ATOM 1621 C C . LYS A 1 206 ? -10.628 3.380 9.479 1.00 93.88 206 LYS A C 1
ATOM 1623 O O . LYS A 1 206 ? -10.325 3.807 8.370 1.00 93.88 206 LYS A O 1
ATOM 1628 N N . GLY A 1 207 ? -10.144 2.242 9.984 1.00 93.00 207 GLY A N 1
ATOM 1629 C CA . GLY A 1 207 ? -9.171 1.407 9.276 1.00 93.00 207 GLY A CA 1
ATOM 1630 C C . GLY A 1 207 ? -9.651 1.020 7.873 1.00 93.00 207 GLY A C 1
ATOM 1631 O O . GLY A 1 207 ? -8.924 1.187 6.899 1.00 93.00 207 GLY A O 1
ATOM 1632 N N . ILE A 1 208 ? -10.914 0.604 7.722 1.00 93.31 208 ILE A N 1
ATOM 1633 C CA . ILE A 1 208 ? -11.504 0.285 6.408 1.00 93.31 208 ILE A CA 1
ATOM 1634 C C . ILE A 1 208 ? -11.517 1.501 5.467 1.00 93.31 208 ILE A C 1
ATOM 1636 O O . ILE A 1 208 ? -11.213 1.362 4.278 1.00 93.31 208 ILE A O 1
ATOM 1640 N N . ILE A 1 209 ? -11.878 2.682 5.978 1.00 94.31 209 ILE A N 1
ATOM 1641 C CA . ILE A 1 209 ? -11.909 3.927 5.197 1.00 94.31 209 ILE A CA 1
ATOM 1642 C C . ILE A 1 209 ? -10.500 4.306 4.734 1.00 94.31 209 ILE A C 1
ATOM 1644 O O . ILE A 1 209 ? -10.313 4.592 3.552 1.00 94.31 209 ILE A O 1
ATOM 1648 N N . GLU A 1 210 ? -9.519 4.260 5.635 1.00 95.19 210 GLU A N 1
ATOM 1649 C CA . GLU A 1 210 ? -8.122 4.568 5.326 1.00 95.19 210 GLU A CA 1
ATOM 1650 C C . GLU A 1 210 ? -7.560 3.613 4.273 1.00 95.19 210 GLU A C 1
ATOM 1652 O O . GLU A 1 210 ? -6.981 4.056 3.284 1.00 95.19 210 GLU A O 1
ATOM 1657 N N . LEU A 1 211 ? -7.808 2.309 4.411 1.00 93.88 211 LEU A N 1
ATOM 1658 C CA . LEU A 1 211 ? -7.393 1.314 3.420 1.00 93.88 211 LEU A CA 1
ATOM 1659 C C . LEU A 1 211 ? -8.050 1.541 2.059 1.00 93.88 211 LEU A C 1
ATOM 1661 O O . LEU A 1 211 ? -7.404 1.354 1.033 1.00 93.88 211 LEU A O 1
ATOM 1665 N N . ALA A 1 212 ? -9.321 1.953 2.025 1.00 92.75 212 ALA A N 1
ATOM 1666 C CA . ALA A 1 212 ? -9.997 2.291 0.775 1.00 92.75 212 ALA A CA 1
ATOM 1667 C C . ALA A 1 212 ? -9.369 3.520 0.093 1.00 92.75 212 ALA A C 1
ATOM 1669 O O . ALA A 1 212 ? -9.317 3.582 -1.136 1.00 92.75 212 ALA A O 1
ATOM 1670 N N . ASP A 1 213 ? -8.891 4.489 0.873 1.00 94.38 213 ASP A N 1
ATOM 1671 C CA . ASP A 1 213 ? -8.229 5.683 0.348 1.00 94.38 213 ASP A CA 1
ATOM 1672 C C . ASP A 1 213 ? -6.802 5.383 -0.126 1.00 94.38 213 ASP A C 1
ATOM 1674 O O . ASP A 1 213 ? -6.436 5.810 -1.222 1.00 94.38 213 ASP A O 1
ATOM 1678 N N . ILE A 1 214 ? -6.050 4.553 0.608 1.00 94.19 214 ILE A N 1
ATOM 1679 C CA . ILE A 1 214 ? -4.770 3.993 0.145 1.00 94.19 214 ILE A CA 1
ATOM 1680 C C . ILE A 1 214 ? -4.984 3.224 -1.161 1.00 94.19 214 ILE A C 1
ATOM 1682 O O . ILE A 1 214 ? -4.259 3.443 -2.126 1.00 94.19 214 ILE A O 1
ATOM 1686 N N . PHE A 1 215 ? -6.009 2.370 -1.229 1.00 92.75 215 PHE A N 1
ATOM 1687 C CA . PHE A 1 215 ? -6.314 1.585 -2.421 1.00 92.75 215 PHE A CA 1
ATOM 1688 C C . PHE A 1 215 ? -6.532 2.471 -3.651 1.00 92.75 215 PHE A C 1
ATOM 1690 O O . PHE A 1 215 ? -5.925 2.207 -4.687 1.00 92.75 215 PHE A O 1
ATOM 1697 N N . ARG A 1 216 ? -7.346 3.535 -3.541 1.00 91.62 216 ARG A N 1
ATOM 1698 C CA . ARG A 1 216 ? -7.593 4.473 -4.654 1.00 91.62 216 ARG A CA 1
ATOM 1699 C C . ARG A 1 216 ? -6.336 5.219 -5.082 1.00 91.62 216 ARG A C 1
ATOM 1701 O O . ARG A 1 216 ? -6.106 5.391 -6.273 1.00 91.62 216 ARG A O 1
ATOM 1708 N N . ASP A 1 217 ? -5.547 5.681 -4.122 1.00 91.81 217 ASP A N 1
ATOM 1709 C CA . ASP A 1 217 ? -4.332 6.444 -4.395 1.00 91.81 217 ASP A CA 1
ATOM 1710 C C . ASP A 1 217 ? -3.257 5.579 -5.071 1.00 91.81 217 ASP A C 1
ATOM 1712 O O . ASP A 1 217 ? -2.663 5.988 -6.069 1.00 91.81 217 ASP A O 1
ATOM 1716 N N . LEU A 1 218 ? -3.076 4.339 -4.607 1.00 91.62 218 LEU A N 1
ATOM 1717 C CA . LEU A 1 218 ? -2.231 3.362 -5.291 1.00 91.62 218 LEU A CA 1
ATOM 1718 C C . LEU A 1 218 ? -2.791 3.002 -6.670 1.00 91.62 218 LEU A C 1
ATOM 1720 O O . LEU A 1 218 ? -2.027 2.847 -7.618 1.00 91.62 218 LEU A O 1
ATOM 1724 N N . GLN A 1 219 ? -4.115 2.928 -6.815 1.00 88.31 219 GLN A N 1
ATOM 1725 C CA . GLN A 1 219 ? -4.732 2.616 -8.099 1.00 88.31 219 GLN A CA 1
ATOM 1726 C C . GLN A 1 219 ? -4.522 3.704 -9.127 1.00 88.31 219 GLN A C 1
ATOM 1728 O O . GLN A 1 219 ? -4.302 3.388 -10.288 1.00 88.31 219 GLN A O 1
ATOM 1733 N N . ALA A 1 220 ? -4.565 4.969 -8.714 1.00 87.06 220 ALA A N 1
ATOM 1734 C CA . ALA A 1 220 ? -4.227 6.071 -9.595 1.00 87.06 220 ALA A CA 1
ATOM 1735 C C . ALA A 1 220 ? -2.793 5.914 -10.125 1.00 87.06 220 ALA A C 1
ATOM 1737 O O . ALA A 1 220 ? -2.582 6.083 -11.319 1.00 87.06 220 ALA A O 1
ATOM 1738 N N . MET A 1 221 ? -1.839 5.481 -9.288 1.00 83.38 221 MET A N 1
ATOM 1739 C CA . MET A 1 221 ? -0.471 5.180 -9.739 1.00 83.38 221 MET A CA 1
ATOM 1740 C C . MET A 1 221 ? -0.393 3.982 -10.695 1.00 83.38 221 MET A C 1
ATOM 1742 O O . MET A 1 221 ? 0.498 3.950 -11.540 1.00 83.38 221 MET A O 1
ATOM 1746 N N . VAL A 1 222 ? -1.305 3.008 -10.592 1.00 80.56 222 VAL A N 1
ATOM 1747 C CA . VAL A 1 222 ? -1.373 1.867 -11.521 1.00 80.56 222 VAL A CA 1
ATOM 1748 C C . VAL A 1 222 ? -2.044 2.239 -12.843 1.00 80.56 222 VAL A C 1
ATOM 1750 O O . VAL A 1 222 ? -1.514 1.929 -13.910 1.00 80.56 222 VAL A O 1
ATOM 1753 N N . ILE A 1 223 ? -3.170 2.953 -12.790 1.00 73.44 223 ILE A N 1
ATOM 1754 C CA . ILE A 1 223 ? -3.927 3.411 -13.963 1.00 73.44 223 ILE A CA 1
ATOM 1755 C C . ILE A 1 223 ? -3.149 4.468 -14.750 1.00 73.44 223 ILE A C 1
ATOM 1757 O O . ILE A 1 223 ? -3.224 4.461 -15.975 1.00 73.44 223 ILE A O 1
ATOM 1761 N N . ASP A 1 224 ? -2.363 5.330 -14.101 1.00 65.38 224 ASP A N 1
ATOM 1762 C CA . ASP A 1 224 ? -1.495 6.294 -14.795 1.00 65.38 224 ASP A CA 1
ATOM 1763 C C . ASP A 1 224 ? -0.446 5.596 -15.688 1.00 65.38 224 ASP A C 1
ATOM 1765 O O . ASP A 1 224 ? 0.011 6.151 -16.683 1.00 65.38 224 ASP A O 1
ATOM 1769 N N . GLN A 1 225 ? -0.123 4.323 -15.419 1.00 57.25 225 GLN A N 1
ATOM 1770 C CA . GLN A 1 225 ? 0.679 3.494 -16.332 1.00 57.25 225 GLN A CA 1
ATOM 1771 C C . GLN A 1 225 ? -0.157 2.721 -17.362 1.00 57.25 225 GLN A C 1
ATOM 1773 O O . GLN A 1 225 ? 0.407 2.120 -18.273 1.00 57.25 225 GLN A O 1
ATOM 1778 N N . GLY A 1 226 ? -1.487 2.750 -17.246 1.00 54.34 226 GLY A N 1
ATOM 1779 C CA . GLY A 1 226 ? -2.469 2.181 -18.172 1.00 54.34 226 GLY A CA 1
ATOM 1780 C C . GLY A 1 226 ? -2.481 2.835 -19.557 1.00 54.34 226 GLY A C 1
ATOM 1781 O O . GLY A 1 226 ? -3.021 2.254 -20.495 1.00 54.34 226 GLY A O 1
ATOM 1782 N N . THR A 1 227 ? -1.759 3.941 -19.754 1.00 54.81 227 THR A N 1
ATOM 1783 C CA . THR A 1 227 ? -1.254 4.352 -21.075 1.00 54.81 227 THR A CA 1
ATOM 1784 C C . THR A 1 227 ? -0.070 3.479 -21.533 1.00 54.81 227 THR A C 1
ATOM 1786 O O . THR A 1 227 ? 0.802 3.925 -22.264 1.00 54.81 227 THR A O 1
ATOM 1789 N N . MET A 1 228 ? -0.024 2.193 -21.157 1.00 48.84 228 MET A N 1
ATOM 1790 C CA . MET A 1 228 ? 0.951 1.199 -21.640 1.00 48.84 228 MET A CA 1
ATOM 1791 C C . MET A 1 228 ? 1.053 1.182 -23.176 1.00 48.84 228 MET A C 1
ATOM 1793 O O . MET A 1 228 ? 2.122 0.886 -23.704 1.00 48.84 228 MET A O 1
ATOM 1797 N N . LEU A 1 229 ? -0.019 1.571 -23.882 1.00 49.78 229 LEU A N 1
ATOM 1798 C CA . LEU A 1 229 ? 0.012 1.836 -25.321 1.00 49.78 229 LEU A CA 1
ATOM 1799 C C . LEU A 1 229 ? 0.956 2.995 -25.685 1.00 49.78 229 LEU A C 1
ATOM 1801 O O . LEU A 1 229 ? 1.849 2.781 -26.493 1.00 49.78 229 LEU A O 1
ATOM 1805 N N . ASP A 1 230 ? 0.869 4.150 -25.013 1.00 53.69 230 ASP A N 1
ATOM 1806 C CA . ASP A 1 230 ? 1.801 5.271 -25.222 1.00 53.69 230 ASP A CA 1
ATOM 1807 C C . ASP A 1 230 ? 3.241 4.8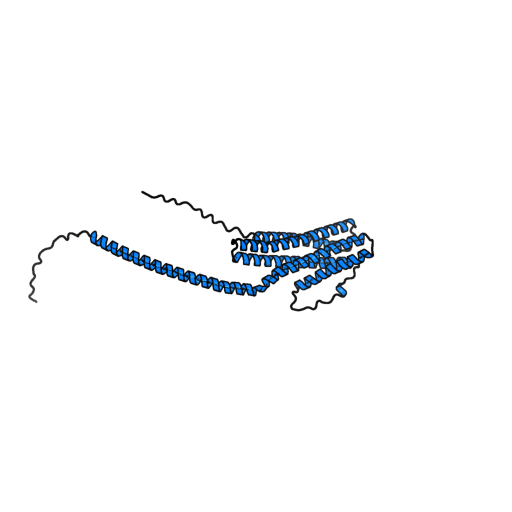66 -24.929 1.00 53.69 230 ASP A C 1
ATOM 1809 O O . ASP A 1 230 ? 4.151 5.388 -25.553 1.00 53.69 230 ASP A O 1
ATOM 1813 N N . ARG A 1 231 ? 3.490 3.943 -23.992 1.00 55.97 231 ARG A N 1
ATOM 1814 C CA . ARG A 1 231 ? 4.858 3.489 -23.694 1.00 55.97 231 ARG A CA 1
ATOM 1815 C C . ARG A 1 231 ? 5.397 2.523 -24.734 1.00 55.97 231 ARG A C 1
ATOM 1817 O O . ARG A 1 231 ? 6.585 2.599 -25.028 1.00 55.97 231 ARG A O 1
ATOM 1824 N N . ILE A 1 232 ? 4.576 1.617 -25.268 1.00 63.31 232 ILE A N 1
ATOM 1825 C CA . ILE A 1 232 ? 4.984 0.767 -26.393 1.00 63.31 232 ILE A CA 1
ATOM 1826 C C . ILE A 1 232 ? 5.198 1.648 -27.615 1.00 63.31 232 ILE A C 1
ATOM 1828 O O . ILE A 1 232 ? 6.270 1.571 -28.196 1.00 63.31 232 ILE A O 1
ATOM 1832 N N . ASP A 1 233 ? 4.260 2.534 -27.941 1.00 62.31 233 ASP A N 1
ATOM 1833 C CA . ASP A 1 233 ? 4.390 3.458 -29.067 1.00 62.31 233 ASP A CA 1
ATOM 1834 C C . ASP A 1 233 ? 5.609 4.371 -28.885 1.00 62.31 233 ASP A C 1
ATOM 1836 O O . ASP A 1 233 ? 6.435 4.476 -29.787 1.00 62.31 233 ASP A O 1
ATOM 1840 N N . TYR A 1 234 ? 5.820 4.933 -27.691 1.00 67.81 234 TYR A N 1
ATOM 1841 C CA . TYR A 1 234 ? 7.002 5.737 -27.375 1.00 67.81 234 TYR A CA 1
ATOM 1842 C C . TYR A 1 234 ? 8.295 4.925 -27.450 1.00 67.81 234 TYR A C 1
ATOM 1844 O O . TYR A 1 234 ? 9.276 5.406 -28.006 1.00 67.81 234 TYR A O 1
ATOM 1852 N N . ASN A 1 235 ? 8.335 3.700 -26.917 1.00 74.50 235 ASN A N 1
ATOM 1853 C CA . ASN A 1 235 ? 9.536 2.863 -26.938 1.00 74.50 235 ASN A CA 1
ATOM 1854 C C . ASN A 1 235 ? 9.823 2.283 -28.328 1.00 74.50 235 ASN A C 1
ATOM 1856 O O . ASN A 1 235 ? 10.990 2.123 -28.668 1.00 74.50 235 ASN A O 1
ATOM 1860 N N . VAL A 1 236 ? 8.800 1.977 -29.128 1.00 76.25 236 VAL A N 1
ATOM 1861 C CA . VAL A 1 236 ? 8.920 1.503 -30.515 1.00 76.25 236 VAL A CA 1
ATOM 1862 C C . VAL A 1 236 ? 9.359 2.648 -31.418 1.00 76.25 236 VAL A C 1
ATOM 1864 O O . VAL A 1 236 ? 10.340 2.491 -32.143 1.00 76.25 236 VAL A O 1
ATOM 1867 N N . GLU A 1 237 ? 8.715 3.815 -31.322 1.00 76.69 237 GLU A N 1
ATOM 1868 C CA . GLU A 1 237 ? 9.143 5.032 -32.021 1.00 76.69 237 GLU A CA 1
ATOM 1869 C C . GLU A 1 237 ? 10.574 5.387 -31.612 1.00 76.69 237 GLU A C 1
ATOM 1871 O O . GLU A 1 237 ? 11.438 5.634 -32.452 1.00 76.69 237 GLU A O 1
ATOM 1876 N N . ARG A 1 238 ? 10.886 5.302 -30.315 1.00 70.81 238 ARG A N 1
ATOM 1877 C CA . ARG A 1 238 ? 12.236 5.553 -29.822 1.00 70.81 238 ARG A CA 1
ATOM 1878 C C . ARG A 1 238 ? 13.240 4.526 -30.334 1.00 70.81 238 ARG A C 1
ATOM 1880 O O . ARG A 1 238 ? 14.302 4.932 -30.793 1.00 70.81 238 ARG A O 1
ATOM 1887 N N . MET A 1 239 ? 12.929 3.232 -30.305 1.00 79.88 239 MET A N 1
ATOM 1888 C CA . MET A 1 239 ? 13.789 2.185 -30.863 1.00 79.88 239 MET A CA 1
ATOM 1889 C C . MET A 1 239 ? 14.043 2.443 -32.349 1.00 79.88 239 MET A C 1
ATOM 1891 O O . MET A 1 239 ? 15.184 2.348 -32.793 1.00 79.88 239 MET A O 1
ATOM 1895 N N . ALA A 1 240 ? 13.023 2.857 -33.103 1.00 83.38 240 ALA A N 1
ATOM 1896 C CA . ALA A 1 240 ? 13.184 3.261 -34.493 1.00 83.38 240 ALA A CA 1
ATOM 1897 C C . ALA A 1 240 ? 14.124 4.474 -34.632 1.00 83.38 240 ALA A C 1
ATOM 1899 O O . ALA A 1 240 ? 15.004 4.473 -35.499 1.00 83.38 240 ALA A O 1
ATOM 1900 N N . THR A 1 241 ? 14.010 5.486 -33.762 1.00 81.88 241 THR A N 1
ATOM 1901 C CA . THR A 1 241 ? 14.928 6.640 -33.769 1.00 81.88 241 THR A CA 1
ATOM 1902 C C . THR A 1 241 ? 16.358 6.289 -33.346 1.00 81.88 241 THR A C 1
ATOM 1904 O O . THR A 1 241 ? 17.299 6.755 -33.990 1.00 81.88 241 THR A O 1
ATOM 1907 N N . ASP A 1 242 ? 16.538 5.439 -32.332 1.00 85.44 242 ASP A N 1
ATOM 1908 C CA . ASP A 1 242 ? 17.840 5.020 -31.803 1.00 85.44 242 ASP A CA 1
ATOM 1909 C C . ASP A 1 242 ? 18.562 4.123 -32.827 1.00 85.44 242 ASP A C 1
ATOM 1911 O O . ASP A 1 242 ? 19.739 4.341 -33.112 1.00 85.44 242 ASP A O 1
ATOM 1915 N N . VAL A 1 243 ? 17.851 3.190 -33.479 1.00 87.25 243 VAL A N 1
ATOM 1916 C CA . VAL A 1 243 ? 18.389 2.365 -34.580 1.00 87.25 243 VAL A CA 1
ATOM 1917 C C . VAL A 1 243 ? 18.814 3.238 -35.761 1.00 87.25 243 VAL A C 1
ATOM 1919 O O . VAL A 1 243 ? 19.901 3.055 -36.307 1.00 87.25 243 VAL A O 1
ATOM 1922 N N . LYS A 1 244 ? 18.009 4.242 -36.125 1.00 87.06 244 LYS A N 1
ATOM 1923 C CA . LYS A 1 244 ? 18.348 5.195 -37.194 1.00 87.06 244 LYS A CA 1
ATOM 1924 C C . LYS A 1 244 ? 19.543 6.084 -36.830 1.00 87.06 244 LYS A C 1
ATOM 1926 O O . LYS A 1 244 ? 20.312 6.477 -37.708 1.00 87.06 244 LYS A O 1
ATOM 1931 N N . GLY A 1 245 ? 19.705 6.426 -35.553 1.00 86.56 245 GLY A N 1
ATOM 1932 C CA . GLY A 1 245 ? 20.889 7.114 -35.035 1.00 86.56 245 GLY A CA 1
ATOM 1933 C C . GLY A 1 245 ? 22.138 6.235 -35.118 1.00 86.56 245 GLY A C 1
ATOM 1934 O O . GLY A 1 245 ? 23.149 6.658 -35.675 1.00 86.56 245 GLY A O 1
ATOM 1935 N N . ALA A 1 246 ? 22.038 4.989 -34.655 1.00 86.75 246 ALA A N 1
ATOM 1936 C CA . ALA A 1 246 ? 23.117 4.008 -34.710 1.00 86.75 246 ALA A CA 1
ATOM 1937 C C . ALA A 1 246 ? 23.560 3.710 -36.152 1.00 86.75 246 ALA A C 1
ATOM 1939 O O . ALA A 1 246 ? 24.756 3.632 -36.425 1.00 86.75 246 ALA A O 1
ATOM 1940 N N . GLU A 1 247 ? 22.622 3.617 -37.100 1.00 90.88 247 GLU A N 1
ATOM 1941 C CA . GLU A 1 247 ? 22.931 3.464 -38.525 1.00 90.88 247 GLU A CA 1
ATOM 1942 C C . GLU A 1 247 ? 23.787 4.630 -39.046 1.00 90.88 247 GLU A C 1
ATOM 1944 O O . GLU A 1 247 ? 24.793 4.410 -39.723 1.00 90.88 247 GLU A O 1
ATOM 1949 N N . LYS A 1 248 ? 23.444 5.877 -38.694 1.00 89.88 248 LYS A N 1
ATOM 1950 C CA . LYS A 1 248 ? 24.229 7.056 -39.097 1.00 89.88 248 LYS A CA 1
ATOM 1951 C C . LYS A 1 248 ? 25.642 7.022 -38.525 1.00 89.88 248 LYS A C 1
ATOM 1953 O O . LYS A 1 248 ? 26.591 7.276 -39.266 1.00 89.88 248 LYS A O 1
ATOM 1958 N N . GLU A 1 249 ? 25.789 6.682 -37.248 1.00 89.31 249 GLU A N 1
ATOM 1959 C CA . GLU A 1 249 ? 27.102 6.562 -36.607 1.00 89.31 249 GLU A CA 1
ATOM 1960 C C . GLU A 1 249 ? 27.940 5.446 -37.243 1.00 89.31 249 GLU A C 1
ATOM 1962 O O . GLU A 1 249 ? 29.120 5.645 -37.534 1.00 89.31 249 GLU A O 1
ATOM 1967 N N . LEU A 1 250 ? 27.330 4.305 -37.584 1.00 90.56 250 LEU A N 1
ATOM 1968 C CA . LEU A 1 250 ? 27.999 3.235 -38.330 1.00 90.56 250 LEU A CA 1
ATOM 1969 C C . LEU A 1 250 ? 28.442 3.698 -39.727 1.00 90.56 250 LEU A C 1
ATOM 1971 O O . LEU A 1 250 ? 29.550 3.379 -40.167 1.00 90.56 250 LEU A O 1
ATOM 1975 N N . VAL A 1 251 ? 27.633 4.490 -40.434 1.00 91.56 251 VAL A N 1
ATOM 1976 C CA . VAL A 1 251 ? 28.012 5.067 -41.737 1.00 91.56 251 VAL A CA 1
ATOM 1977 C C . VAL A 1 251 ? 29.181 6.052 -41.597 1.00 91.56 251 VAL A C 1
ATOM 1979 O O . VAL A 1 251 ? 30.110 6.040 -42.410 1.00 91.56 251 VAL A O 1
ATOM 1982 N N . VAL A 1 252 ? 29.190 6.890 -40.560 1.00 90.31 252 VAL A N 1
ATOM 1983 C CA . VAL A 1 252 ? 30.305 7.811 -40.283 1.00 90.31 252 VAL A CA 1
ATOM 1984 C C . VAL A 1 252 ? 31.571 7.032 -39.912 1.00 90.31 252 VAL A C 1
ATOM 1986 O O . VAL A 1 252 ? 32.634 7.285 -40.489 1.00 90.31 252 VAL A O 1
ATOM 1989 N N . ALA A 1 253 ? 31.460 6.037 -39.031 1.00 89.06 253 ALA A N 1
ATOM 1990 C CA . ALA A 1 253 ? 32.564 5.184 -38.604 1.00 89.06 253 ALA A CA 1
ATOM 1991 C C . ALA A 1 253 ? 33.175 4.400 -39.778 1.00 89.06 253 ALA A C 1
ATOM 1993 O O . ALA A 1 253 ? 34.396 4.394 -39.958 1.00 89.06 253 ALA A O 1
ATOM 1994 N N . THR A 1 254 ? 32.348 3.805 -40.641 1.00 90.75 254 THR A N 1
ATOM 1995 C CA . THR A 1 254 ? 32.815 3.091 -41.843 1.00 90.75 254 THR A CA 1
ATOM 1996 C C . THR A 1 254 ? 33.472 4.032 -42.856 1.00 90.75 254 THR A C 1
ATOM 1998 O O . THR A 1 254 ? 34.495 3.680 -43.453 1.00 90.75 254 THR A O 1
ATOM 2001 N N . ASN A 1 255 ? 32.962 5.255 -43.029 1.00 90.31 255 ASN A N 1
ATOM 2002 C CA . ASN A 1 255 ? 33.610 6.275 -43.858 1.00 90.31 255 ASN A CA 1
ATOM 2003 C C . ASN A 1 255 ? 34.969 6.702 -43.289 1.00 90.31 255 ASN A C 1
ATOM 2005 O O . ASN A 1 255 ? 35.945 6.821 -44.042 1.00 90.31 255 ASN A O 1
ATOM 2009 N N . TYR A 1 256 ? 35.064 6.878 -41.969 1.00 87.06 256 TYR A N 1
ATOM 2010 C CA . TYR A 1 256 ? 36.322 7.167 -41.287 1.00 87.06 256 TYR A CA 1
ATOM 2011 C C . TYR A 1 256 ? 37.327 6.022 -41.471 1.00 87.06 256 TYR A C 1
ATOM 2013 O O . TYR A 1 256 ? 38.469 6.260 -41.878 1.00 87.06 256 TYR A O 1
ATOM 2021 N N . GLN A 1 257 ? 36.887 4.772 -41.290 1.00 86.50 257 GLN A N 1
ATOM 2022 C CA . GLN A 1 257 ? 37.700 3.576 -41.512 1.00 86.50 257 GLN A CA 1
ATOM 2023 C C . GLN A 1 257 ? 38.201 3.500 -42.961 1.00 86.50 257 GLN A C 1
ATOM 2025 O O . GLN A 1 257 ? 39.403 3.357 -43.180 1.00 86.50 257 GLN A O 1
ATOM 2030 N N . ARG A 1 258 ? 37.327 3.689 -43.963 1.00 87.19 258 ARG A N 1
ATOM 2031 C CA . ARG A 1 258 ? 37.711 3.714 -45.389 1.00 87.19 258 ARG A CA 1
ATOM 2032 C C . ARG A 1 258 ? 38.740 4.805 -45.689 1.00 87.19 258 ARG A C 1
ATOM 2034 O O . ARG A 1 258 ? 39.696 4.557 -46.426 1.00 87.19 258 ARG A O 1
ATOM 2041 N N . ARG A 1 259 ? 38.578 6.009 -45.129 1.00 86.12 259 ARG A N 1
ATOM 2042 C CA . ARG A 1 259 ? 39.533 7.117 -45.302 1.00 86.12 259 ARG A CA 1
ATOM 2043 C C . ARG A 1 259 ? 40.882 6.803 -44.653 1.00 86.12 259 ARG A C 1
ATOM 2045 O O . ARG A 1 259 ? 41.917 7.082 -45.258 1.00 86.12 259 ARG A O 1
ATOM 2052 N N . ASN A 1 260 ? 40.879 6.197 -43.467 1.00 87.19 260 ASN A N 1
ATOM 2053 C CA . ASN A 1 260 ? 42.098 5.778 -42.782 1.00 87.19 260 ASN A CA 1
ATOM 2054 C C . ASN A 1 260 ? 42.828 4.669 -43.558 1.00 87.19 260 ASN A C 1
ATOM 2056 O O . ASN A 1 260 ? 44.033 4.762 -43.770 1.00 87.19 260 ASN A O 1
ATOM 2060 N N . THR A 1 261 ? 42.105 3.676 -44.085 1.00 89.06 261 THR A N 1
ATOM 2061 C CA . THR A 1 261 ? 42.678 2.621 -44.937 1.00 89.06 261 THR A CA 1
ATOM 2062 C C . THR A 1 261 ? 43.347 3.203 -46.183 1.00 89.06 261 THR A C 1
ATOM 2064 O O . THR A 1 261 ? 44.487 2.853 -46.479 1.00 89.06 261 THR A O 1
ATOM 2067 N N . LYS A 1 262 ? 42.706 4.161 -46.870 1.00 89.88 262 LYS A N 1
ATOM 2068 C CA . LYS A 1 262 ? 43.316 4.861 -48.018 1.00 89.88 262 LYS A CA 1
ATOM 2069 C C . LYS A 1 262 ? 44.608 5.596 -47.636 1.00 89.88 262 LYS A C 1
ATOM 2071 O O . LYS A 1 262 ? 45.585 5.533 -48.376 1.00 89.88 262 LYS A O 1
ATOM 2076 N N . ARG A 1 263 ? 44.639 6.257 -46.471 1.00 89.69 263 ARG A N 1
ATOM 2077 C CA . ARG A 1 263 ? 45.846 6.928 -45.951 1.00 89.69 263 ARG A CA 1
ATOM 2078 C C . ARG A 1 263 ? 46.965 5.938 -45.626 1.00 89.69 263 ARG A C 1
ATOM 2080 O O . ARG A 1 263 ? 48.107 6.196 -45.989 1.00 89.69 263 ARG A O 1
ATOM 2087 N N . LYS A 1 264 ? 46.642 4.800 -45.003 1.00 91.50 264 LYS A N 1
ATOM 2088 C CA . LYS A 1 264 ? 47.608 3.726 -44.718 1.00 91.50 264 LYS A CA 1
ATOM 2089 C C . LYS A 1 264 ? 48.212 3.149 -46.001 1.00 91.50 264 LYS A C 1
ATOM 2091 O O . LYS A 1 264 ? 49.422 2.965 -46.057 1.00 91.50 264 LYS A O 1
ATOM 2096 N N . ILE A 1 265 ? 47.400 2.929 -47.041 1.00 93.44 265 ILE A N 1
ATOM 2097 C CA . ILE A 1 265 ? 47.878 2.456 -48.353 1.00 93.44 265 ILE A CA 1
ATOM 2098 C C . ILE A 1 265 ? 48.821 3.481 -48.997 1.00 93.44 265 ILE A C 1
ATOM 2100 O O . ILE A 1 265 ? 49.879 3.106 -49.497 1.00 93.44 265 ILE A O 1
ATOM 2104 N N . LEU A 1 266 ? 48.475 4.772 -48.953 1.00 93.75 266 LEU A N 1
ATOM 2105 C CA . LEU A 1 266 ? 49.331 5.834 -49.489 1.00 93.75 266 LEU A CA 1
ATOM 2106 C C . LEU A 1 266 ? 50.682 5.902 -48.758 1.00 93.75 266 LEU A C 1
ATOM 2108 O O . LEU A 1 266 ? 51.722 6.007 -49.403 1.00 93.75 266 LEU A O 1
ATOM 2112 N N . LEU A 1 267 ? 50.669 5.805 -47.425 1.00 94.56 267 LEU A N 1
ATOM 2113 C CA . LEU A 1 267 ? 51.881 5.787 -46.601 1.00 94.56 267 LEU A CA 1
ATOM 2114 C C . LEU A 1 267 ? 52.747 4.557 -46.919 1.00 94.56 267 LEU A C 1
ATOM 2116 O O . LEU A 1 267 ? 53.955 4.690 -47.098 1.00 94.56 267 LEU A O 1
ATOM 2120 N N . LEU A 1 268 ? 52.137 3.378 -47.066 1.00 94.88 268 LEU A N 1
ATOM 2121 C CA . LEU A 1 268 ? 52.837 2.154 -47.462 1.00 94.88 268 LEU A CA 1
ATOM 2122 C C . LEU A 1 268 ? 53.495 2.285 -48.847 1.00 94.88 268 LEU A C 1
ATOM 2124 O O . LEU A 1 268 ? 54.650 1.900 -49.010 1.00 94.88 268 LEU A O 1
ATOM 2128 N N . LEU A 1 269 ? 52.800 2.870 -49.829 1.00 94.62 269 LEU A N 1
ATOM 2129 C CA . LEU A 1 269 ? 53.362 3.123 -51.160 1.00 94.62 269 LEU A CA 1
ATOM 2130 C C . LEU A 1 269 ? 54.551 4.092 -51.078 1.00 94.62 269 LEU A C 1
ATOM 2132 O O . LEU A 1 269 ? 55.599 3.829 -51.664 1.00 94.62 269 LEU A O 1
ATOM 2136 N N . PHE A 1 270 ? 54.428 5.167 -50.295 1.00 95.00 270 PHE A N 1
ATOM 2137 C CA . PHE A 1 270 ? 55.528 6.101 -50.055 1.00 95.00 270 PHE A CA 1
ATOM 2138 C C . PHE A 1 270 ? 56.753 5.410 -49.429 1.00 95.00 270 PHE A C 1
ATOM 2140 O O . PHE A 1 270 ? 57.869 5.588 -49.916 1.00 95.00 270 PHE A O 1
ATOM 2147 N N . LEU A 1 271 ? 56.555 4.560 -48.413 1.00 94.81 271 LEU A N 1
ATOM 2148 C CA . LEU A 1 271 ? 57.637 3.774 -47.807 1.00 94.81 271 LEU A CA 1
ATOM 2149 C C . LEU A 1 271 ? 58.296 2.807 -48.799 1.00 94.81 271 LEU A C 1
ATOM 2151 O O . LEU A 1 271 ? 59.517 2.670 -48.779 1.00 94.81 271 LEU A O 1
ATOM 2155 N N . LEU A 1 272 ? 57.525 2.172 -49.688 1.00 94.62 272 LEU A N 1
ATOM 2156 C CA . LEU A 1 272 ? 58.072 1.311 -50.743 1.00 94.62 272 LEU A CA 1
ATOM 2157 C C . LEU A 1 272 ? 58.956 2.090 -51.725 1.00 94.62 272 LEU A C 1
ATOM 2159 O O . LEU A 1 272 ? 60.027 1.606 -52.090 1.00 94.62 272 LEU A O 1
ATOM 2163 N N . VAL A 1 273 ? 58.547 3.299 -52.125 1.00 94.19 273 VAL A N 1
ATOM 2164 C CA . VAL A 1 273 ? 59.342 4.162 -53.017 1.00 94.19 273 VAL A CA 1
ATOM 2165 C C . VAL A 1 273 ? 60.655 4.573 -52.350 1.00 94.19 273 VAL A C 1
ATOM 2167 O O . VAL A 1 273 ? 61.717 4.444 -52.962 1.00 94.19 273 VAL A O 1
ATOM 2170 N N . VAL A 1 274 ? 60.606 5.010 -51.087 1.00 93.75 274 VAL A N 1
ATOM 2171 C CA . VAL A 1 274 ? 61.809 5.358 -50.312 1.00 93.75 274 VAL A CA 1
ATOM 2172 C C . VAL A 1 274 ? 62.716 4.136 -50.141 1.00 93.75 274 VAL A C 1
ATOM 2174 O O . VAL A 1 274 ? 63.916 4.225 -50.396 1.00 93.75 274 VAL A O 1
ATOM 2177 N N . GLY A 1 275 ? 62.152 2.977 -49.791 1.00 92.69 275 GLY A N 1
ATOM 2178 C CA . GLY A 1 275 ? 62.887 1.719 -49.667 1.00 92.69 275 GLY A CA 1
ATOM 2179 C C . GLY A 1 275 ? 63.572 1.296 -50.970 1.00 92.69 275 GLY A C 1
ATOM 2180 O O . GLY A 1 275 ? 64.734 0.897 -50.948 1.00 92.69 275 GLY A O 1
ATOM 2181 N N . MET A 1 276 ? 62.905 1.452 -52.120 1.00 92.19 276 MET A N 1
ATOM 2182 C CA . MET A 1 276 ? 63.501 1.194 -53.436 1.00 92.19 276 MET A CA 1
ATOM 2183 C C . MET A 1 276 ? 64.677 2.137 -53.718 1.00 92.19 276 MET A C 1
ATOM 2185 O O . MET A 1 276 ? 65.716 1.693 -54.203 1.00 92.19 276 MET A O 1
ATOM 2189 N N . PHE A 1 277 ? 64.536 3.425 -53.400 1.00 92.06 277 PHE A N 1
ATOM 2190 C CA . PHE A 1 277 ? 65.597 4.413 -53.603 1.00 92.06 277 PHE A CA 1
ATOM 2191 C C . PHE A 1 277 ? 66.827 4.099 -52.745 1.00 92.06 277 PHE A C 1
ATOM 2193 O O . PHE A 1 277 ? 67.951 4.096 -53.244 1.00 92.06 277 PHE A O 1
ATOM 2200 N N . VAL A 1 278 ? 66.610 3.750 -51.474 1.00 90.50 278 VAL A N 1
ATOM 2201 C CA . VAL A 1 278 ? 67.668 3.308 -50.556 1.00 90.50 278 VAL A CA 1
ATOM 2202 C C . VAL A 1 278 ? 68.333 2.029 -51.066 1.00 90.50 278 VAL A C 1
ATOM 2204 O O . VAL A 1 278 ? 69.556 1.959 -51.087 1.00 90.50 278 VAL A O 1
ATOM 2207 N N . LEU A 1 279 ? 67.571 1.043 -51.550 1.00 87.88 279 LEU A N 1
ATOM 2208 C CA . LEU A 1 279 ? 68.134 -0.173 -52.145 1.00 87.88 279 LEU A CA 1
ATOM 2209 C C . LEU A 1 279 ? 68.962 0.115 -53.400 1.00 87.88 279 LEU A C 1
ATOM 2211 O O . LEU A 1 279 ? 70.009 -0.500 -53.568 1.00 87.88 279 LEU A O 1
ATOM 2215 N N . LEU A 1 280 ? 68.535 1.033 -54.271 1.00 87.31 280 LEU A N 1
ATOM 2216 C CA . LEU A 1 280 ? 69.311 1.430 -55.451 1.00 87.31 280 LEU A CA 1
ATOM 2217 C C . LEU A 1 280 ? 70.607 2.157 -55.077 1.00 87.31 280 LEU A C 1
ATOM 2219 O O . LEU A 1 280 ? 71.628 1.913 -55.715 1.00 87.31 280 LEU A O 1
ATOM 2223 N N . LEU A 1 281 ? 70.576 3.006 -54.045 1.00 85.88 281 LEU A N 1
ATOM 2224 C CA . LEU A 1 281 ? 71.761 3.694 -53.524 1.00 85.88 281 LEU A CA 1
ATOM 2225 C C . LEU A 1 281 ? 72.723 2.733 -52.815 1.00 85.88 281 LEU A C 1
ATOM 2227 O O . LEU A 1 281 ? 73.935 2.848 -52.979 1.00 85.88 281 LEU A O 1
ATOM 2231 N N . ILE A 1 282 ? 72.191 1.783 -52.041 1.00 82.31 282 ILE A N 1
ATOM 2232 C CA . ILE A 1 282 ? 72.988 0.794 -51.309 1.00 82.31 282 ILE A CA 1
ATOM 2233 C C . ILE A 1 282 ? 73.489 -0.307 -52.232 1.00 82.31 282 ILE A C 1
ATOM 2235 O O . ILE A 1 282 ? 74.520 -0.878 -51.894 1.00 82.31 282 ILE A O 1
ATOM 2239 N N . LYS A 1 283 ? 72.806 -0.613 -53.356 1.00 68.69 283 LYS A N 1
ATOM 2240 C CA . LYS A 1 283 ? 73.143 -1.718 -54.270 1.00 68.69 283 LYS A CA 1
ATOM 2241 C C . LYS A 1 283 ? 74.644 -1.669 -54.557 1.00 68.69 283 LYS A C 1
ATOM 2243 O O . LYS A 1 283 ? 75.082 -0.873 -55.394 1.00 68.69 283 LYS A O 1
ATOM 2248 N N . PRO A 1 284 ? 75.444 -2.514 -53.880 1.00 64.38 284 PRO A N 1
ATOM 2249 C CA . PRO A 1 284 ? 76.873 -2.476 -54.059 1.00 64.38 284 PRO A CA 1
ATOM 2250 C C . PRO A 1 284 ? 77.084 -2.915 -55.496 1.00 64.38 284 PRO A C 1
ATOM 2252 O O . PRO A 1 284 ? 76.512 -3.924 -55.927 1.00 64.38 284 PRO A O 1
ATOM 2255 N N . LYS A 1 285 ? 77.835 -2.118 -56.263 1.00 61.72 285 LYS A N 1
ATOM 2256 C CA . LYS A 1 285 ? 78.324 -2.520 -57.579 1.00 61.72 285 LYS A CA 1
ATOM 2257 C C . LYS A 1 285 ? 78.929 -3.909 -57.395 1.00 61.72 285 LYS A C 1
ATOM 2259 O O . LYS A 1 285 ? 80.021 -4.038 -56.854 1.00 61.72 285 LYS A O 1
ATOM 2264 N N . ARG A 1 286 ? 78.191 -4.956 -57.781 1.00 54.44 286 ARG A N 1
ATOM 2265 C CA . ARG A 1 286 ? 78.759 -6.286 -57.949 1.00 54.44 286 ARG A CA 1
ATOM 2266 C C . ARG A 1 286 ? 79.784 -6.087 -59.045 1.00 54.44 286 ARG A C 1
ATOM 2268 O O . ARG A 1 286 ? 79.408 -5.925 -60.203 1.00 54.44 286 ARG A O 1
ATOM 2275 N N . SER A 1 287 ? 81.045 -5.991 -58.645 1.00 48.91 287 SER A N 1
ATOM 2276 C CA . SER A 1 287 ? 82.200 -6.124 -59.512 1.00 48.91 287 SER A CA 1
ATOM 2277 C C . SER A 1 287 ? 82.014 -7.436 -60.260 1.00 48.91 287 SER A C 1
ATOM 2279 O O . SER A 1 287 ? 82.285 -8.509 -59.727 1.00 48.91 287 SER A O 1
ATOM 2281 N N . ALA A 1 288 ? 81.421 -7.363 -61.449 1.00 53.41 288 ALA A N 1
ATOM 2282 C CA . ALA A 1 288 ? 81.321 -8.499 -62.334 1.00 53.41 288 ALA A CA 1
ATOM 2283 C C . ALA A 1 288 ? 82.752 -8.773 -62.790 1.00 53.41 288 ALA A C 1
ATOM 2285 O O . ALA A 1 288 ? 83.323 -8.007 -63.565 1.00 53.41 288 ALA A O 1
ATOM 2286 N N . GLN A 1 289 ? 83.344 -9.813 -62.205 1.00 48.00 289 GLN A N 1
ATOM 2287 C CA . GLN A 1 289 ? 84.584 -10.417 -62.660 1.00 48.00 289 GLN A CA 1
ATOM 2288 C C . GLN A 1 289 ? 84.496 -10.618 -64.174 1.00 48.00 289 GLN A C 1
ATOM 2290 O O . GLN A 1 289 ? 83.659 -11.364 -64.675 1.00 48.00 289 GLN A O 1
ATOM 2295 N N . THR A 1 290 ? 85.360 -9.922 -64.903 1.00 46.56 290 THR A N 1
ATOM 2296 C CA . THR A 1 290 ? 85.643 -10.182 -66.309 1.00 46.56 290 THR A CA 1
ATOM 2297 C C . THR A 1 290 ? 86.346 -11.528 -66.425 1.00 46.56 290 THR A C 1
ATOM 2299 O O . THR A 1 290 ? 87.530 -11.643 -66.130 1.00 46.56 290 THR A O 1
ATOM 2302 N N . THR A 1 291 ? 85.606 -12.555 -66.817 1.00 47.66 291 THR A N 1
ATOM 2303 C CA . THR A 1 291 ? 86.042 -13.725 -67.603 1.00 47.66 291 THR A CA 1
ATOM 2304 C C . THR A 1 291 ? 84.751 -14.434 -68.042 1.00 47.66 291 THR A C 1
ATOM 2306 O O . THR A 1 291 ? 83.843 -14.538 -67.218 1.00 47.66 291 THR A O 1
ATOM 2309 N N . PRO A 1 292 ? 84.598 -14.862 -69.315 1.00 48.00 292 PRO A N 1
ATOM 2310 C CA . PRO A 1 292 ? 85.574 -15.732 -69.969 1.00 48.00 292 PRO A CA 1
ATOM 2311 C C . PRO A 1 292 ? 85.862 -15.479 -71.466 1.00 48.00 292 PRO A C 1
ATOM 2313 O O . PRO A 1 292 ? 85.035 -14.994 -72.230 1.00 48.00 292 PRO A O 1
ATOM 2316 N N . SER A 1 293 ? 87.073 -15.909 -71.834 1.00 45.06 293 SER A N 1
ATOM 2317 C CA . SER A 1 293 ? 87.450 -16.735 -72.992 1.00 45.06 293 SER A CA 1
ATOM 2318 C C . SER A 1 293 ? 86.710 -16.540 -74.322 1.00 45.06 293 SER A C 1
ATOM 2320 O O . SER A 1 293 ? 85.572 -16.975 -74.498 1.00 45.06 293 SER A O 1
ATOM 2322 N N . SER A 1 294 ? 87.452 -16.002 -75.294 1.00 50.72 294 SER A N 1
ATOM 2323 C CA . SER A 1 294 ? 87.172 -16.047 -76.727 1.00 50.72 294 SER A CA 1
ATOM 2324 C C . SER A 1 294 ? 86.746 -17.445 -77.176 1.00 50.72 294 SER A C 1
ATOM 2326 O O . SER A 1 294 ? 87.540 -18.385 -77.219 1.00 50.72 294 SER A O 1
ATOM 2328 N N . ALA A 1 295 ? 85.474 -17.555 -77.543 1.00 48.06 295 ALA A N 1
ATOM 2329 C CA . ALA A 1 295 ? 84.948 -18.672 -78.296 1.00 48.06 295 ALA A CA 1
ATOM 2330 C C . ALA A 1 295 ? 85.505 -18.630 -79.728 1.00 48.06 295 ALA A C 1
ATOM 2332 O O . ALA A 1 295 ? 85.345 -17.653 -80.459 1.00 48.06 295 ALA A O 1
ATOM 2333 N N . VAL A 1 296 ? 86.158 -19.726 -80.097 1.00 52.75 296 VAL A N 1
ATOM 2334 C CA . VAL A 1 296 ? 86.542 -20.103 -81.458 1.00 52.75 296 VAL A CA 1
ATOM 2335 C C . VAL A 1 296 ? 85.283 -20.206 -82.339 1.00 52.75 296 VAL A C 1
ATOM 2337 O O . VAL A 1 296 ? 84.331 -20.879 -81.931 1.00 52.75 296 VAL A O 1
ATOM 2340 N N . PRO A 1 297 ? 85.255 -19.618 -83.552 1.00 59.62 297 PRO A N 1
ATOM 2341 C CA . PRO A 1 297 ? 84.183 -19.843 -84.514 1.00 59.62 297 PRO A CA 1
ATOM 2342 C C . PRO A 1 297 ? 84.309 -21.254 -85.090 1.00 59.62 297 PRO A C 1
ATOM 2344 O O . PRO A 1 297 ? 85.262 -21.581 -85.796 1.00 59.62 297 PRO A O 1
ATOM 2347 N N . ARG A 1 298 ? 83.332 -22.100 -84.770 1.00 51.28 298 ARG A N 1
ATOM 2348 C CA . ARG A 1 298 ? 83.139 -23.404 -85.397 1.00 51.28 298 ARG A CA 1
ATOM 2349 C C . ARG A 1 298 ? 82.385 -23.172 -86.711 1.00 51.28 298 ARG A C 1
ATOM 2351 O O . ARG A 1 298 ? 81.193 -22.880 -86.686 1.00 51.28 298 ARG A O 1
ATOM 2358 N N . ALA A 1 299 ? 83.094 -23.267 -87.832 1.00 57.03 299 ALA A N 1
ATOM 2359 C CA . ALA A 1 299 ? 82.492 -23.441 -89.147 1.00 57.03 299 ALA A CA 1
ATOM 2360 C C . ALA A 1 299 ? 82.095 -24.918 -89.312 1.00 57.03 299 ALA A C 1
ATOM 2362 O O . ALA A 1 299 ? 82.906 -25.826 -89.145 1.00 57.03 299 ALA A O 1
ATOM 2363 N N . SER A 1 300 ? 80.806 -25.118 -89.544 1.00 51.22 300 SER A N 1
ATOM 2364 C CA . SER A 1 300 ? 80.130 -26.309 -90.067 1.00 51.22 300 SER A CA 1
ATOM 2365 C C . SER A 1 300 ? 80.428 -26.493 -91.572 1.00 51.22 300 SER A C 1
ATOM 2367 O O . SER A 1 300 ? 81.124 -25.655 -92.146 1.00 51.22 300 SER A O 1
ATOM 2369 N N . PRO A 1 301 ? 79.756 -27.412 -92.289 1.00 51.97 301 PRO A N 1
ATOM 2370 C CA . PRO A 1 301 ? 79.519 -28.850 -92.078 1.00 51.97 301 PRO A CA 1
ATOM 2371 C C . PRO A 1 301 ? 79.971 -29.672 -93.315 1.00 51.97 301 PRO A C 1
ATOM 2373 O O . PRO A 1 301 ? 80.173 -29.088 -94.366 1.00 51.97 301 PRO A O 1
ATOM 2376 N N . ASP A 1 302 ? 80.059 -31.005 -93.222 1.00 51.03 302 ASP A N 1
ATOM 2377 C CA . ASP A 1 302 ? 79.861 -31.950 -94.352 1.00 51.03 302 ASP A CA 1
ATOM 2378 C C . ASP A 1 302 ? 79.977 -33.399 -93.820 1.00 51.03 302 ASP A C 1
ATOM 2380 O O . ASP A 1 302 ? 80.983 -33.735 -93.203 1.00 51.03 302 ASP A O 1
ATOM 2384 N N . THR A 1 303 ? 78.887 -34.169 -93.662 1.00 44.75 303 THR A N 1
ATOM 2385 C CA . THR A 1 303 ? 78.089 -34.994 -94.617 1.00 44.75 303 THR A CA 1
ATOM 2386 C C . THR A 1 303 ? 78.473 -36.507 -94.597 1.00 44.75 303 THR A C 1
ATOM 2388 O O . THR A 1 303 ? 79.575 -36.836 -94.170 1.00 44.75 303 THR A O 1
ATOM 2391 N N . PRO A 1 304 ? 77.518 -37.430 -94.895 1.00 56.41 304 PRO A N 1
ATOM 2392 C CA . PRO A 1 304 ? 77.389 -38.831 -94.402 1.00 56.41 304 PRO A CA 1
ATOM 2393 C C . PRO A 1 304 ? 77.990 -39.870 -95.402 1.00 56.41 304 PRO A C 1
ATOM 2395 O O . PRO A 1 304 ? 78.589 -39.405 -96.375 1.00 56.41 304 PRO A O 1
ATOM 2398 N N . PRO A 1 305 ? 77.834 -41.223 -95.298 1.00 54.72 305 PRO A N 1
ATOM 2399 C CA . PRO A 1 305 ? 76.979 -42.069 -94.441 1.00 54.72 305 PRO A CA 1
ATOM 2400 C C . PRO A 1 305 ? 77.684 -43.131 -93.580 1.00 54.72 305 PRO A C 1
ATOM 2402 O O . PRO A 1 305 ? 78.917 -43.298 -93.688 1.00 54.72 305 PRO A O 1
#

Secondary structure (DSSP, 8-state):
-----------------PPPTHHHHHHHHHHHHHHHHHHHHHHHHHHHHHTS-----HHHHHHHHHHHHHHHHHHHHHHHHHHHHHHHHHHHHHHHHHTT---HHHHHHHHHHHHHHHHHHHHHHHHHHHHHHHHHHHHHHHTT---GGGTS------TTS-HHHHHHHHHHHHHHHHHHHHHHHHTT---HHHHHHHHHHHHHHHHHHHHHHHHHHHHHHHHTT--HHHHHHHHHHHHHHHHHHHHHHHHHHHHHHHHHHHHHHHHHHHHHHHHHHHHHHH-----------------------